Protein AF-A0A8H7N322-F1 (afdb_monomer)

Organism: Bionectria ochroleuca (NCBI:txid29856)

pLDDT: mean 88.2, std 11.23, range [38.81, 98.69]

Foldseek 3Di:
DDDDDDDDPPPDPDPPCPPDPDPDDLVNDDLVVLQVVLLVFQADDALQLFDDDLPQPQADDQPDPFFRFRQVLQKAWEWEDDPPAIDIDMDGSDCRSPGGNVVQCVPDPVSVVSNLLSNQARYEAEDQALVRCCRPQVGPDDLVSLLSHAHYAYHHQAPVRPRPRYDYDDDPPPCLVSSLVSNLSNQNHAYYEEELVCLPLVNNALVSLQVSCVSHVNHNWYKYKDKAKDWLDPPPSGRAHPPDDGPPTQIKIKMWMDTDDSDNVSPDHSVNSVVVSCCVSVAVVVQVLLQCQVVAQPADSVGSSCSSVSVDGDLCCASVNQKDWDQGPVRDITIMGMHRGRHHPVSSVVSVVVVVVVVVVVVVVD

Structure (mmCIF, N/CA/C/O backbone):
data_AF-A0A8H7N322-F1
#
_entry.id   AF-A0A8H7N322-F1
#
loop_
_atom_site.group_PDB
_atom_site.id
_atom_site.type_symbol
_atom_site.label_atom_id
_atom_site.label_alt_id
_atom_site.label_comp_id
_atom_site.label_asym_id
_atom_site.label_entity_id
_atom_site.label_seq_id
_atom_site.pdbx_PDB_ins_code
_atom_site.Cartn_x
_atom_site.Cartn_y
_atom_site.Cartn_z
_atom_site.occupancy
_atom_site.B_iso_or_equiv
_atom_site.auth_seq_id
_atom_site.auth_comp_id
_atom_site.auth_asym_id
_atom_site.auth_atom_id
_atom_site.pdbx_PDB_model_num
ATOM 1 N N . MET A 1 1 ? -79.190 -9.538 47.022 1.00 41.56 1 MET A N 1
ATOM 2 C CA . MET A 1 1 ? -77.755 -9.890 47.030 1.00 41.56 1 MET A CA 1
ATOM 3 C C . MET A 1 1 ? -77.576 -11.082 46.108 1.00 41.56 1 MET A C 1
ATOM 5 O O . MET A 1 1 ? -78.063 -12.150 46.443 1.00 41.56 1 MET A O 1
ATOM 9 N N . ILE A 1 2 ? -76.990 -10.885 44.925 1.00 38.81 2 ILE A N 1
ATOM 10 C CA . ILE A 1 2 ? -76.675 -11.963 43.976 1.00 38.81 2 ILE A CA 1
ATOM 11 C C . ILE A 1 2 ? -75.174 -11.860 43.714 1.00 38.81 2 ILE A C 1
ATOM 13 O O . ILE A 1 2 ? -74.707 -10.906 43.099 1.00 38.81 2 ILE A O 1
ATOM 17 N N . THR A 1 3 ? -74.421 -12.797 44.276 1.00 50.44 3 THR A N 1
ATOM 18 C CA . THR A 1 3 ? -72.979 -12.956 44.087 1.00 50.44 3 THR A CA 1
ATOM 19 C C . THR A 1 3 ? -72.744 -13.773 42.820 1.00 50.44 3 THR A C 1
ATOM 21 O O . THR A 1 3 ? -73.032 -14.967 42.800 1.00 50.44 3 THR A O 1
ATOM 24 N N . ALA A 1 4 ? -72.252 -13.130 41.760 1.00 43.28 4 ALA A N 1
ATOM 25 C CA . ALA A 1 4 ? -71.823 -13.807 40.540 1.00 43.28 4 ALA A CA 1
ATOM 26 C C . ALA A 1 4 ? -70.374 -14.297 40.708 1.00 43.28 4 ALA A C 1
ATOM 28 O O . ALA A 1 4 ? -69.465 -13.491 40.915 1.00 43.28 4 ALA A O 1
ATOM 29 N N . SER A 1 5 ? -70.175 -15.616 40.648 1.00 52.69 5 SER A N 1
ATOM 30 C CA . SER A 1 5 ? -68.850 -16.246 40.641 1.00 52.69 5 SER A CA 1
ATOM 31 C C . SER A 1 5 ? -68.175 -16.087 39.272 1.00 52.69 5 SER A C 1
ATOM 33 O O . SER A 1 5 ? -68.853 -16.207 38.251 1.00 52.69 5 SER A O 1
ATOM 35 N N . PRO A 1 6 ? -66.850 -15.860 39.220 1.00 64.75 6 PRO A N 1
ATOM 36 C CA . PRO A 1 6 ? -66.112 -15.766 37.968 1.00 64.75 6 PRO A CA 1
ATOM 37 C C . PRO A 1 6 ? -65.884 -17.161 37.370 1.00 64.75 6 PRO A C 1
ATOM 39 O O . PRO A 1 6 ? -65.190 -17.995 37.952 1.00 64.75 6 PRO A O 1
ATOM 42 N N . GLU A 1 7 ? -66.457 -17.408 36.191 1.00 60.88 7 GLU A N 1
ATOM 43 C CA . GLU A 1 7 ? -66.136 -18.571 35.363 1.00 60.88 7 GLU A CA 1
ATOM 44 C C . GLU A 1 7 ? -64.683 -18.482 34.880 1.00 60.88 7 GLU A C 1
ATOM 46 O O . GLU A 1 7 ? -64.308 -17.629 34.072 1.00 60.88 7 GLU A O 1
ATOM 51 N N . ILE A 1 8 ? -63.845 -19.386 35.385 1.00 61.31 8 ILE A N 1
ATOM 52 C CA . ILE A 1 8 ? -62.485 -19.597 34.896 1.00 61.31 8 ILE A CA 1
ATOM 53 C C . ILE A 1 8 ? -62.595 -20.407 33.601 1.00 61.31 8 ILE A C 1
ATOM 55 O O . ILE A 1 8 ? -62.743 -21.629 33.616 1.00 61.31 8 ILE A O 1
ATOM 59 N N . LEU A 1 9 ? -62.534 -19.713 32.463 1.00 58.88 9 LEU A N 1
ATOM 60 C CA . LEU A 1 9 ? -62.426 -20.333 31.144 1.00 58.88 9 LEU A CA 1
ATOM 61 C C . LEU A 1 9 ? -61.075 -21.053 31.025 1.00 58.88 9 LEU A C 1
ATOM 63 O O . LEU A 1 9 ? -60.038 -20.443 30.756 1.00 58.88 9 LEU A O 1
ATOM 67 N N . HIS A 1 10 ? -61.095 -22.371 31.213 1.00 57.62 10 HIS A N 1
ATOM 68 C CA . HIS A 1 10 ? -59.980 -23.253 30.888 1.00 57.62 10 HIS A CA 1
ATOM 69 C C . HIS A 1 10 ? -59.779 -23.292 29.368 1.00 57.62 10 HIS A C 1
ATOM 71 O O . HIS A 1 10 ? -60.399 -24.075 28.649 1.00 57.62 10 HIS A O 1
ATOM 77 N N . VAL A 1 11 ? -58.894 -22.429 28.866 1.00 66.31 11 VAL A N 1
ATOM 78 C CA . VAL A 1 11 ? -58.404 -22.493 27.487 1.00 66.31 11 VAL A CA 1
ATOM 79 C C . VAL A 1 11 ? -57.567 -23.761 27.349 1.00 66.31 11 VAL A C 1
ATOM 81 O O . VAL A 1 11 ? -56.450 -23.837 27.855 1.00 66.31 11 VAL A O 1
ATOM 84 N N . ASN A 1 12 ? -58.131 -24.767 26.686 1.00 60.53 12 ASN A N 1
ATOM 85 C CA . ASN A 1 12 ? -57.467 -26.032 26.396 1.00 60.53 12 ASN A CA 1
ATOM 86 C C . ASN A 1 12 ? -56.293 -25.766 25.426 1.00 60.53 12 ASN A C 1
ATOM 88 O O . ASN A 1 12 ? -56.540 -25.364 24.283 1.00 60.53 12 ASN A O 1
ATOM 92 N N . PRO A 1 13 ? -55.019 -25.923 25.838 1.00 66.69 13 PRO A N 1
ATOM 93 C CA . PRO A 1 13 ? -53.893 -25.687 24.948 1.00 66.69 13 PRO A CA 1
ATOM 94 C C . PRO A 1 13 ? -53.893 -26.763 23.862 1.00 66.69 13 PRO A C 1
ATOM 96 O O . PRO A 1 13 ? -53.779 -27.951 24.148 1.00 66.69 13 PRO A O 1
ATOM 99 N N . ASN A 1 14 ? -54.048 -26.341 22.607 1.00 71.12 14 ASN A N 1
ATOM 100 C CA . ASN A 1 14 ? -54.047 -27.238 21.459 1.00 71.12 14 ASN A CA 1
ATOM 101 C C . ASN A 1 14 ? -52.727 -28.048 21.441 1.00 71.12 14 ASN A C 1
ATOM 103 O O . ASN A 1 14 ? -51.662 -27.440 21.277 1.00 71.12 14 ASN A O 1
ATOM 107 N N . PRO A 1 15 ? -52.762 -29.389 21.596 1.00 70.00 15 PRO A N 1
ATOM 108 C CA . PRO A 1 15 ? -51.566 -30.226 21.759 1.00 70.00 15 PRO A CA 1
ATOM 109 C C . PRO A 1 15 ? -50.662 -30.264 20.514 1.00 70.00 15 PRO A C 1
ATOM 111 O O . PRO A 1 15 ? -49.560 -30.802 20.560 1.00 70.00 15 PRO A O 1
ATOM 114 N N . TRP A 1 16 ? -51.096 -29.646 19.412 1.00 72.50 16 TRP A N 1
ATOM 115 C CA . TRP A 1 16 ? -50.391 -29.610 18.131 1.00 72.50 16 TRP A CA 1
ATOM 116 C C . TRP A 1 16 ? -49.666 -28.289 17.843 1.00 72.50 16 TRP A C 1
ATOM 118 O O . TRP A 1 16 ? -49.201 -28.068 16.723 1.00 72.50 16 TRP A O 1
ATOM 128 N N . HIS A 1 17 ? -49.532 -27.394 18.827 1.00 67.31 17 HIS A N 1
ATOM 129 C CA . HIS A 1 17 ? -48.737 -26.175 18.668 1.00 67.31 17 HIS A CA 1
ATOM 130 C C . HIS A 1 17 ? -47.231 -26.494 18.671 1.00 67.31 17 HIS A C 1
ATOM 132 O O . HIS A 1 17 ? -46.533 -26.305 19.664 1.00 67.31 17 HIS A O 1
ATOM 138 N N . ILE A 1 18 ? -46.702 -26.947 17.532 1.00 73.06 18 ILE A N 1
ATOM 139 C CA . ILE A 1 18 ? -45.256 -26.989 17.296 1.00 73.06 18 ILE A CA 1
ATOM 140 C C . ILE A 1 18 ? -44.790 -25.527 17.206 1.00 73.06 18 ILE A C 1
ATOM 142 O O . ILE A 1 18 ? -45.202 -24.818 16.277 1.00 73.06 18 ILE A O 1
ATOM 146 N N . PRO A 1 19 ? -43.976 -25.015 18.150 1.00 71.06 19 PRO A N 1
ATOM 147 C CA . PRO A 1 19 ? -43.477 -23.653 18.058 1.00 71.06 19 PRO A CA 1
ATOM 148 C C . PRO A 1 19 ? -42.700 -23.522 16.750 1.00 71.06 19 PRO A C 1
ATOM 150 O O . PRO A 1 19 ? -41.734 -24.252 16.518 1.00 71.06 19 PRO A O 1
ATOM 153 N N . ARG A 1 20 ? -43.131 -22.601 15.873 1.00 71.56 20 ARG A N 1
ATOM 154 C CA . ARG A 1 20 ? -42.390 -22.313 14.640 1.00 71.56 20 ARG A CA 1
ATOM 155 C C . ARG A 1 20 ? -40.933 -22.057 15.026 1.00 71.56 20 ARG A C 1
ATOM 157 O O . ARG A 1 20 ? -40.709 -21.232 15.921 1.00 71.56 20 ARG A O 1
ATOM 164 N N . PRO A 1 21 ? -39.959 -22.713 14.370 1.00 73.62 21 PRO A N 1
ATOM 165 C CA . PRO A 1 21 ? -38.555 -22.437 14.612 1.00 73.62 21 PRO A CA 1
ATOM 166 C C . PRO A 1 21 ? -38.355 -20.928 14.536 1.00 73.62 21 PRO A C 1
ATOM 168 O O . PRO A 1 21 ? -38.718 -20.299 13.534 1.00 73.62 21 PRO A O 1
ATOM 171 N N . LYS A 1 22 ? -37.863 -20.323 15.624 1.00 77.69 22 LYS A N 1
ATOM 172 C CA . LYS A 1 22 ? -37.570 -18.888 15.633 1.00 77.69 22 LYS A CA 1
ATOM 173 C C . LYS A 1 22 ? -36.683 -18.620 14.422 1.00 77.69 22 LYS A C 1
ATOM 175 O O . LYS A 1 22 ? -35.662 -19.288 14.271 1.00 77.69 22 LYS A O 1
ATOM 180 N N . LYS A 1 23 ? -37.082 -17.680 13.552 1.00 83.75 23 LYS A N 1
ATOM 181 C CA . LYS A 1 23 ? -36.277 -17.308 12.381 1.00 83.75 23 LYS A CA 1
ATOM 182 C C . LYS A 1 23 ? -34.847 -17.061 12.862 1.00 83.75 23 LYS A C 1
ATOM 184 O O . LYS A 1 23 ? -34.629 -16.223 13.742 1.00 83.75 23 LYS A O 1
ATOM 189 N N . LEU A 1 24 ? -33.897 -17.830 12.334 1.00 84.56 24 LEU A N 1
ATOM 190 C CA . LEU A 1 24 ? -32.490 -17.683 12.676 1.00 84.56 24 LEU A CA 1
ATOM 191 C C . LEU A 1 24 ? -32.067 -16.282 12.226 1.00 84.56 24 LEU A C 1
ATOM 193 O O . LEU A 1 24 ? -31.981 -16.002 11.033 1.00 84.56 24 LEU A O 1
ATOM 197 N N . THR A 1 25 ? -31.876 -15.376 13.182 1.00 90.56 25 THR A N 1
ATOM 198 C CA . THR A 1 25 ? -31.353 -14.043 12.885 1.00 90.56 25 THR A CA 1
ATOM 199 C C . THR A 1 25 ? -29.843 -14.088 13.030 1.00 90.56 25 THR A C 1
ATOM 201 O O . THR A 1 25 ? -29.310 -14.869 13.820 1.00 90.56 25 THR A O 1
ATOM 204 N N . PHE A 1 26 ? -29.141 -13.220 12.306 1.00 93.12 26 PHE A N 1
ATOM 205 C CA . PHE A 1 26 ? -27.687 -13.117 12.411 1.00 93.12 26 PHE A CA 1
ATOM 206 C C . PHE A 1 26 ? -27.214 -12.907 13.863 1.00 93.12 26 PHE A C 1
ATOM 208 O O . PHE A 1 26 ? -26.179 -13.436 14.257 1.00 93.12 26 PHE A O 1
ATOM 215 N N . MET A 1 27 ? -27.997 -12.196 14.683 1.00 94.56 27 MET A N 1
ATOM 216 C CA . MET A 1 27 ? -27.663 -11.919 16.085 1.00 94.56 27 MET A CA 1
ATOM 217 C C . MET A 1 27 ? -27.891 -13.115 17.017 1.00 94.56 27 MET A C 1
ATOM 219 O O . MET A 1 27 ? -27.294 -13.157 18.088 1.00 94.56 27 MET A O 1
ATOM 223 N N . HIS A 1 28 ? -28.684 -14.104 16.595 1.00 94.00 28 HIS A N 1
ATOM 224 C CA . HIS A 1 28 ? -28.858 -15.371 17.311 1.00 94.00 28 HIS A CA 1
ATOM 225 C C . HIS A 1 28 ? -27.718 -16.369 17.052 1.00 94.00 28 HIS A C 1
ATOM 227 O O . HIS A 1 28 ? -27.669 -17.414 17.695 1.00 94.00 28 HIS A O 1
ATOM 233 N N . LEU A 1 29 ? -26.799 -16.073 16.124 1.00 95.44 29 LEU A N 1
ATOM 234 C CA . LEU A 1 29 ? -25.627 -16.915 15.897 1.00 95.44 29 LEU A CA 1
ATOM 235 C C . LEU A 1 29 ? -24.649 -16.828 17.084 1.00 95.44 29 LEU A C 1
ATOM 237 O O . LEU A 1 29 ? -24.455 -15.732 17.636 1.00 95.44 29 LEU A O 1
ATOM 241 N N . PRO A 1 30 ? -23.955 -17.935 17.426 1.00 96.75 30 PRO A N 1
ATOM 242 C CA . PRO A 1 30 ? -22.868 -17.913 18.397 1.00 96.75 30 PRO A CA 1
ATOM 243 C C . PRO A 1 30 ? -21.854 -16.816 18.078 1.00 96.75 30 PRO A C 1
ATOM 245 O O . PRO A 1 30 ? -21.598 -16.485 16.912 1.00 96.75 30 PRO A O 1
ATOM 248 N N . ARG A 1 31 ? -21.278 -16.219 19.122 1.00 96.25 31 ARG A N 1
ATOM 249 C CA . ARG A 1 31 ? -20.378 -15.069 18.979 1.00 96.25 31 ARG A CA 1
ATOM 250 C C . ARG A 1 31 ? -19.202 -15.400 18.064 1.00 96.25 31 ARG A C 1
ATOM 252 O O . ARG A 1 31 ? -18.828 -14.577 17.238 1.00 96.25 31 ARG A O 1
ATOM 259 N N . GLU A 1 32 ? -18.668 -16.602 18.172 1.00 97.94 32 GLU A N 1
ATOM 260 C CA . GLU A 1 32 ? -17.548 -17.131 17.400 1.00 97.94 32 GLU A CA 1
ATOM 261 C C . GLU A 1 32 ? -17.883 -17.141 15.906 1.00 97.94 32 GLU A C 1
ATOM 263 O O . GLU A 1 32 ? -17.104 -16.648 15.089 1.00 97.94 32 GLU A O 1
ATOM 268 N N . VAL A 1 33 ? -19.085 -17.610 15.556 1.00 97.81 33 VAL A N 1
ATOM 269 C CA . VAL A 1 33 ? -19.587 -17.622 14.175 1.00 97.81 33 VAL A CA 1
ATOM 270 C C . VAL A 1 33 ? -19.730 -16.193 13.652 1.00 97.81 33 VAL A C 1
ATOM 272 O O . VAL A 1 33 ? -19.252 -15.888 12.559 1.00 97.81 33 VAL A O 1
ATOM 275 N N . ARG A 1 34 ? -20.302 -15.276 14.448 1.00 97.81 34 ARG A N 1
ATOM 276 C CA . ARG A 1 34 ? -20.399 -13.854 14.070 1.00 97.81 34 ARG A CA 1
ATOM 277 C C . ARG A 1 34 ? -19.023 -13.230 13.836 1.00 97.81 34 ARG A C 1
ATOM 279 O O . ARG A 1 34 ? -18.847 -12.523 12.849 1.00 97.81 34 ARG A O 1
ATOM 286 N N . LEU A 1 35 ? -18.044 -13.506 14.700 1.00 98.19 35 LEU A N 1
ATOM 287 C CA . LEU A 1 35 ? -16.675 -12.999 14.558 1.00 98.19 35 LEU A CA 1
ATOM 288 C C . LEU A 1 35 ? -16.009 -13.516 13.277 1.00 98.19 35 LEU A C 1
ATOM 290 O O . LEU A 1 35 ? -15.366 -12.727 12.590 1.00 98.19 35 LEU A O 1
ATOM 294 N N . ARG A 1 36 ? -16.213 -14.787 12.905 1.00 98.31 36 ARG A N 1
ATOM 295 C CA . ARG A 1 36 ? -15.720 -15.333 11.628 1.00 98.31 36 ARG A CA 1
ATOM 296 C C . ARG A 1 36 ? -16.376 -14.680 10.418 1.00 98.31 36 ARG A C 1
ATOM 298 O O . ARG A 1 36 ? -15.684 -14.356 9.457 1.00 98.31 36 ARG A O 1
ATOM 305 N N . ILE A 1 37 ? -17.681 -14.419 10.482 1.00 97.50 37 ILE A N 1
ATOM 306 C CA . ILE A 1 37 ? -18.387 -13.685 9.424 1.00 97.50 37 ILE A CA 1
ATOM 307 C C . ILE A 1 37 ? -17.847 -12.253 9.317 1.00 97.50 37 ILE A C 1
ATOM 309 O O . ILE A 1 37 ? -17.561 -11.784 8.218 1.00 97.50 37 ILE A O 1
ATOM 313 N N . TYR A 1 38 ? -17.643 -11.560 10.440 1.00 98.31 38 TYR A N 1
ATOM 314 C CA . TYR A 1 38 ? -17.045 -10.224 10.439 1.00 98.31 38 TYR A CA 1
ATOM 315 C C . TYR A 1 38 ? -15.627 -10.219 9.876 1.00 98.31 38 TYR A C 1
ATOM 317 O O . TYR A 1 38 ? -15.301 -9.330 9.096 1.00 98.31 38 TYR A O 1
ATOM 325 N N . GLU A 1 39 ? -14.794 -11.188 10.251 1.00 98.12 39 GLU A N 1
ATOM 326 C CA . GLU A 1 39 ? -13.442 -11.341 9.715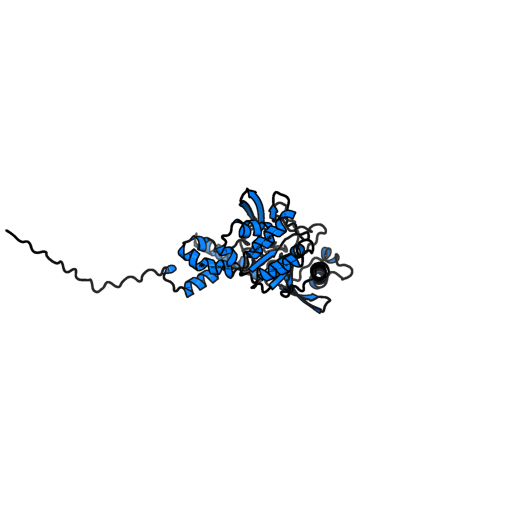 1.00 98.12 39 GLU A CA 1
ATOM 327 C C . GLU A 1 39 ? -13.483 -11.510 8.193 1.00 98.12 39 GLU A C 1
ATOM 329 O O . GLU A 1 39 ? -12.865 -10.724 7.480 1.00 98.12 39 GLU A O 1
ATOM 334 N N . PHE A 1 40 ? -14.303 -12.438 7.694 1.00 97.38 40 PHE A N 1
ATOM 335 C CA . PHE A 1 40 ? -14.468 -12.690 6.262 1.00 97.38 40 PHE A CA 1
ATOM 336 C C . PHE A 1 40 ? -14.956 -11.460 5.478 1.00 97.38 40 PHE A C 1
ATOM 338 O O . PHE A 1 40 ? -14.500 -11.211 4.364 1.00 97.38 40 PHE A O 1
ATOM 345 N N . VAL A 1 41 ? -15.883 -10.681 6.043 1.00 96.88 41 VAL A N 1
ATOM 346 C CA . VAL A 1 41 ? -16.498 -9.536 5.349 1.00 96.88 41 VAL A CA 1
ATOM 347 C C . VAL A 1 41 ? -15.662 -8.255 5.455 1.00 96.88 41 VAL A C 1
ATOM 349 O O . VAL A 1 41 ? -15.683 -7.434 4.537 1.00 96.88 41 VAL A O 1
ATOM 352 N N . LEU A 1 42 ? -14.968 -8.033 6.576 1.00 97.75 42 LEU A N 1
ATOM 353 C CA . LEU A 1 42 ? -14.320 -6.750 6.885 1.00 97.75 42 LEU A CA 1
ATOM 354 C C . LEU A 1 42 ? -12.804 -6.758 6.704 1.00 97.75 42 LEU A C 1
ATOM 356 O O . LEU A 1 42 ? -12.211 -5.676 6.581 1.00 97.75 42 LEU A O 1
ATOM 360 N N . VAL A 1 43 ? -12.163 -7.926 6.738 1.00 98.06 43 VAL A N 1
ATOM 361 C CA . VAL A 1 43 ? -10.722 -8.049 6.507 1.00 98.06 43 VAL A CA 1
ATOM 362 C C . VAL A 1 43 ? -10.484 -8.210 5.017 1.00 98.06 43 VAL A C 1
ATOM 364 O O . VAL A 1 43 ? -10.953 -9.145 4.381 1.00 98.06 43 VAL A O 1
ATOM 367 N N . GLU A 1 44 ? -9.750 -7.262 4.448 1.00 97.06 44 GLU A N 1
ATOM 368 C CA . GLU A 1 44 ? -9.437 -7.249 3.027 1.00 97.06 44 GLU A CA 1
ATOM 369 C C . GLU A 1 44 ? -7.933 -7.142 2.819 1.00 97.06 44 GLU A C 1
ATOM 371 O O . GLU A 1 44 ? -7.205 -6.576 3.640 1.00 97.06 44 GLU A O 1
ATOM 376 N N . ILE A 1 45 ? -7.486 -7.610 1.655 1.00 97.38 45 ILE A N 1
ATOM 377 C CA . ILE A 1 45 ? -6.123 -7.373 1.190 1.00 97.38 45 ILE A CA 1
ATOM 378 C C . ILE A 1 45 ? -5.800 -5.864 1.143 1.00 97.38 45 ILE A C 1
ATOM 380 O O . ILE A 1 45 ? -6.705 -5.036 0.939 1.00 97.38 45 ILE A O 1
ATOM 384 N N . PRO A 1 46 ? -4.518 -5.480 1.298 1.00 97.50 46 PRO A N 1
ATOM 385 C CA . PRO A 1 46 ? -4.089 -4.090 1.205 1.00 97.50 46 PRO A CA 1
ATOM 386 C C . PRO A 1 46 ? -4.580 -3.411 -0.078 1.00 97.50 46 PRO A C 1
ATOM 388 O O . PRO A 1 46 ? -4.650 -4.024 -1.143 1.00 97.50 46 PRO A O 1
ATOM 391 N N . ARG A 1 47 ? -4.876 -2.107 0.001 1.00 96.75 47 ARG A N 1
ATOM 392 C CA . ARG A 1 47 ? -5.378 -1.300 -1.132 1.00 96.75 47 ARG A CA 1
ATOM 393 C C . ARG A 1 47 ? -4.506 -1.426 -2.382 1.00 96.75 47 ARG A C 1
ATOM 395 O O . ARG A 1 47 ? -5.032 -1.381 -3.489 1.00 96.75 47 ARG A O 1
ATOM 402 N N . TRP A 1 48 ? -3.197 -1.554 -2.185 1.00 95.44 48 TRP A N 1
ATOM 403 C CA . TRP A 1 48 ? -2.195 -1.656 -3.245 1.00 95.44 48 TRP A CA 1
ATOM 404 C C . TRP A 1 48 ? -2.366 -2.915 -4.090 1.00 95.44 48 TRP A C 1
ATOM 406 O O . TRP A 1 48 ? -2.119 -2.880 -5.289 1.00 95.44 48 TRP A O 1
ATOM 416 N N . ASP A 1 49 ? -2.869 -3.986 -3.477 1.00 96.25 49 ASP A N 1
ATOM 417 C CA . ASP A 1 49 ? -2.960 -5.320 -4.073 1.00 96.25 49 ASP A CA 1
ATOM 418 C C . ASP A 1 49 ? -4.331 -5.604 -4.690 1.00 96.25 49 ASP A C 1
ATOM 420 O O . ASP A 1 49 ? -4.559 -6.664 -5.277 1.00 96.25 49 ASP A O 1
ATOM 424 N N . LYS A 1 50 ? -5.267 -4.660 -4.563 1.00 96.50 50 LYS A N 1
ATOM 425 C CA . LYS A 1 50 ? -6.586 -4.773 -5.177 1.00 96.50 50 LYS A CA 1
ATOM 426 C C . LYS A 1 50 ? -6.476 -4.684 -6.694 1.00 96.50 50 LYS A C 1
ATOM 428 O O . LYS A 1 50 ? -5.746 -3.853 -7.229 1.00 96.50 50 LYS A O 1
ATOM 433 N N . LYS A 1 51 ? -7.273 -5.508 -7.371 1.00 95.19 51 LYS A N 1
ATOM 434 C CA . LYS A 1 51 ? -7.389 -5.582 -8.835 1.00 95.19 51 LYS A CA 1
ATOM 435 C C . LYS A 1 51 ? -8.676 -4.915 -9.308 1.00 95.19 51 LYS A C 1
ATOM 437 O O . LYS A 1 51 ? -9.612 -4.755 -8.515 1.00 95.19 51 LYS A O 1
ATOM 442 N N . HIS A 1 52 ? -8.757 -4.529 -10.582 1.00 95.12 52 HIS A N 1
ATOM 443 C CA . HIS A 1 52 ? -10.042 -4.104 -11.116 1.00 95.12 52 HIS A CA 1
ATOM 444 C C . HIS A 1 52 ? -11.027 -5.275 -11.163 1.00 95.12 52 HIS A C 1
ATOM 446 O O . HIS A 1 52 ? -10.679 -6.411 -11.485 1.00 95.12 52 HIS A O 1
ATOM 452 N N . HIS A 1 53 ? -12.294 -4.980 -10.873 1.00 94.12 53 HIS A N 1
ATOM 453 C CA . HIS A 1 53 ? -13.387 -5.895 -11.174 1.00 94.12 53 HIS A CA 1
ATOM 454 C C . HIS A 1 53 ? -13.417 -6.226 -12.668 1.00 94.12 53 HIS A C 1
ATOM 456 O O . HIS A 1 53 ? -13.099 -5.379 -13.500 1.00 94.12 53 HIS A O 1
ATOM 462 N N . LEU A 1 54 ? -13.874 -7.431 -13.006 1.00 90.94 54 LEU A N 1
ATOM 463 C CA . LEU A 1 54 ? -13.994 -7.891 -14.394 1.00 90.94 54 LEU A CA 1
ATOM 464 C C . LEU A 1 54 ? -14.867 -6.962 -15.253 1.00 90.94 54 LEU A C 1
ATOM 466 O O . LEU A 1 54 ? -14.561 -6.726 -16.415 1.00 90.94 54 LEU A O 1
ATOM 470 N N . LYS A 1 55 ? -15.903 -6.367 -14.648 1.00 91.31 55 LYS A N 1
ATOM 471 C CA . LYS A 1 55 ? -16.822 -5.406 -15.284 1.00 91.31 55 LYS A CA 1
ATOM 472 C C . LYS A 1 55 ? -16.393 -3.935 -15.119 1.00 91.31 55 LYS A C 1
ATOM 474 O O . LYS A 1 55 ? -17.177 -3.025 -15.368 1.00 91.31 55 LYS A O 1
ATOM 479 N N . CYS A 1 56 ? -15.182 -3.663 -14.631 1.00 93.56 56 CYS A N 1
ATOM 480 C CA . CYS A 1 56 ? -14.718 -2.296 -14.405 1.00 93.56 56 CYS A CA 1
ATOM 481 C C . CYS A 1 56 ? -14.358 -1.602 -15.724 1.00 93.56 56 CYS A C 1
ATOM 483 O O . CYS A 1 56 ? -13.509 -2.088 -16.462 1.00 93.56 56 CYS A O 1
ATOM 485 N N . ARG A 1 57 ? -14.883 -0.392 -15.949 1.00 91.81 57 ARG A N 1
ATOM 486 C CA . ARG A 1 57 ? -14.552 0.440 -17.123 1.00 91.81 57 ARG A CA 1
ATOM 487 C C . ARG A 1 57 ? -13.075 0.836 -17.255 1.00 91.81 57 ARG A C 1
ATOM 489 O O . ARG A 1 57 ? -12.652 1.241 -18.325 1.00 91.81 57 ARG A O 1
ATOM 496 N N . CYS A 1 58 ? -12.315 0.801 -16.158 1.00 90.00 58 CYS A N 1
ATOM 497 C CA . CYS A 1 58 ? -10.882 1.115 -16.168 1.00 90.00 58 CYS A CA 1
ATOM 498 C C . CYS A 1 58 ? -10.014 -0.091 -16.544 1.00 90.00 58 CYS A C 1
ATOM 500 O O . CYS A 1 58 ? -8.801 0.057 -16.658 1.00 90.00 58 CYS A O 1
ATOM 502 N N . ARG A 1 59 ? -10.611 -1.279 -16.692 1.00 90.25 59 ARG A N 1
ATOM 503 C CA . ARG A 1 59 ? -9.899 -2.457 -17.168 1.00 90.25 59 ARG A CA 1
ATOM 504 C C . ARG A 1 59 ? -9.693 -2.329 -18.686 1.00 90.25 59 ARG A C 1
ATOM 506 O O . ARG A 1 59 ? -10.654 -1.979 -19.375 1.00 90.25 59 ARG A O 1
ATOM 513 N N . PRO A 1 60 ? -8.491 -2.612 -19.217 1.00 86.56 60 PRO A N 1
ATOM 514 C CA . PRO A 1 60 ? -8.280 -2.695 -20.656 1.00 86.56 60 PRO A CA 1
ATOM 515 C C . PRO A 1 60 ? -9.218 -3.707 -21.312 1.00 86.56 60 PRO A C 1
ATOM 517 O O . PRO A 1 60 ? -9.684 -4.656 -20.670 1.00 86.56 60 PRO A O 1
ATOM 520 N N . ARG A 1 61 ? -9.471 -3.528 -22.612 1.00 84.25 61 ARG A N 1
ATOM 521 C CA . ARG A 1 61 ? -10.186 -4.543 -23.392 1.00 84.25 61 ARG A CA 1
ATOM 522 C C . ARG A 1 61 ? -9.373 -5.842 -23.410 1.00 84.25 61 ARG A C 1
ATOM 524 O O . ARG A 1 61 ? -8.147 -5.812 -23.372 1.00 84.25 61 ARG A O 1
ATOM 531 N N . LEU A 1 62 ? -10.061 -6.985 -23.427 1.00 80.44 62 LEU A N 1
ATOM 532 C CA . LEU A 1 62 ? -9.423 -8.300 -23.274 1.00 80.44 62 LEU A CA 1
ATOM 533 C C . LEU A 1 62 ? -8.461 -8.635 -24.417 1.00 80.44 62 LEU A C 1
ATOM 535 O O . LEU A 1 62 ? -7.457 -9.301 -24.183 1.00 80.44 62 LEU A O 1
ATOM 539 N N . ASP A 1 63 ? -8.792 -8.188 -25.621 1.00 77.50 63 ASP A N 1
ATOM 540 C CA . ASP A 1 63 ? -8.020 -8.306 -26.857 1.00 77.50 63 ASP A CA 1
ATOM 541 C C . ASP A 1 63 ? -6.845 -7.324 -26.923 1.00 77.50 63 ASP A C 1
ATOM 543 O O . ASP A 1 63 ? -5.927 -7.519 -27.716 1.00 77.50 63 ASP A O 1
ATOM 547 N N . SER A 1 64 ? -6.836 -6.305 -26.062 1.00 81.69 64 SER A N 1
ATOM 548 C CA . SER A 1 64 ? -5.745 -5.350 -26.014 1.00 81.69 64 SER A CA 1
ATOM 549 C C . SER A 1 64 ? -4.512 -5.920 -25.311 1.00 81.69 64 SER A C 1
ATOM 551 O O . SER A 1 64 ? -4.579 -6.675 -24.334 1.00 81.69 64 SER A O 1
ATOM 553 N N . ASP A 1 65 ? -3.361 -5.493 -25.816 1.00 79.12 65 ASP A N 1
ATOM 554 C CA . ASP A 1 65 ? -2.035 -5.720 -25.251 1.00 79.12 65 ASP A CA 1
ATOM 555 C C . ASP A 1 65 ? -1.642 -4.640 -24.219 1.00 79.12 65 ASP A C 1
ATOM 557 O O . ASP A 1 65 ? -0.487 -4.575 -23.770 1.00 79.12 65 ASP A O 1
ATOM 561 N N . ASP A 1 66 ? -2.604 -3.785 -23.866 1.00 84.19 66 ASP A N 1
ATOM 562 C CA . ASP A 1 66 ? -2.458 -2.688 -22.921 1.00 84.19 66 ASP A CA 1
ATOM 563 C C . ASP A 1 66 ? -2.271 -3.168 -21.480 1.00 84.19 66 ASP A C 1
ATOM 565 O O . ASP A 1 66 ? -2.748 -4.216 -21.035 1.00 84.19 66 ASP A O 1
ATOM 569 N N . THR A 1 67 ? -1.565 -2.339 -20.724 1.00 87.00 67 THR A N 1
ATOM 570 C CA . THR A 1 67 ? -1.340 -2.509 -19.292 1.00 87.00 67 THR A CA 1
ATOM 571 C C . THR A 1 67 ? -2.552 -2.036 -18.494 1.00 87.00 67 THR A C 1
ATOM 573 O O . THR A 1 67 ? -3.042 -0.926 -18.701 1.00 87.00 67 THR A O 1
ATOM 576 N N . GLU A 1 68 ? -3.017 -2.835 -17.533 1.00 89.06 68 GLU A N 1
ATOM 577 C CA . GLU A 1 68 ? -4.100 -2.439 -16.629 1.00 89.06 68 GLU A CA 1
ATOM 578 C C . GLU A 1 68 ? -3.562 -1.541 -15.516 1.00 89.06 68 GLU A C 1
ATOM 580 O O . GLU A 1 68 ? -2.966 -2.032 -14.556 1.00 89.06 68 GLU A O 1
ATOM 585 N N . HIS A 1 69 ? -3.792 -0.227 -15.599 1.00 89.25 69 HIS A N 1
ATOM 586 C CA . HIS A 1 69 ? -3.373 0.679 -14.532 1.00 89.25 69 HIS A CA 1
ATOM 587 C C . HIS A 1 69 ? -3.915 0.230 -13.159 1.00 89.25 69 HIS A C 1
ATOM 589 O O . HIS A 1 69 ? -5.101 -0.061 -13.038 1.00 89.25 69 HIS A O 1
ATOM 595 N N . PRO A 1 70 ? -3.100 0.252 -12.091 1.00 92.75 70 PRO A N 1
ATOM 596 C CA . PRO A 1 70 ? -3.526 -0.202 -10.771 1.00 92.75 70 PRO A CA 1
ATOM 597 C C . PRO A 1 70 ? -4.728 0.596 -10.230 1.00 92.75 70 PRO A C 1
ATOM 599 O O . PRO A 1 70 ? -4.709 1.833 -10.290 1.00 92.75 70 PRO A O 1
ATOM 602 N N . PRO A 1 71 ? -5.726 -0.051 -9.593 1.00 94.12 71 PRO A N 1
ATOM 603 C CA . PRO A 1 71 ? -6.899 0.635 -9.050 1.00 94.12 71 PRO A CA 1
ATOM 604 C C . PRO A 1 71 ? -6.577 1.772 -8.079 1.00 94.12 71 PRO A C 1
ATOM 606 O O . PRO A 1 71 ? -7.285 2.780 -8.036 1.00 94.12 71 PRO A O 1
ATOM 609 N N . PHE A 1 72 ? -5.516 1.634 -7.281 1.00 93.31 72 PHE A N 1
ATOM 610 C CA . PHE A 1 72 ? -5.148 2.651 -6.298 1.00 93.31 72 PHE A CA 1
ATOM 611 C C . PHE A 1 72 ? -4.647 3.953 -6.944 1.00 93.31 72 PHE A C 1
ATOM 613 O O . PHE A 1 72 ? -4.858 5.018 -6.366 1.00 93.31 72 PHE A O 1
ATOM 620 N N . LEU A 1 73 ? -4.084 3.888 -8.158 1.00 90.81 73 LEU A N 1
ATOM 621 C CA . LEU A 1 73 ? -3.698 5.061 -8.954 1.00 90.81 73 LEU A CA 1
ATOM 622 C C . LEU A 1 73 ? -4.900 5.720 -9.655 1.00 90.81 73 LEU A C 1
ATOM 624 O O . LEU A 1 73 ? -4.808 6.837 -10.149 1.00 90.81 73 LEU A O 1
ATOM 628 N N . GLN A 1 74 ? -6.074 5.082 -9.644 1.00 90.81 74 GLN A N 1
ATOM 629 C CA . GLN A 1 74 ? -7.316 5.668 -10.167 1.00 90.81 74 GLN A CA 1
ATOM 630 C C . GLN A 1 74 ? -8.024 6.581 -9.155 1.00 90.81 74 GLN A C 1
ATOM 632 O O . GLN A 1 74 ? -9.164 6.988 -9.388 1.00 90.81 74 GLN A O 1
ATOM 637 N N . SER A 1 75 ? -7.387 6.867 -8.017 1.00 90.81 75 SER A N 1
ATOM 638 C CA . SER A 1 75 ? -7.944 7.665 -6.925 1.00 90.81 75 SER A CA 1
ATOM 639 C C . SER A 1 75 ? -7.174 8.965 -6.733 1.00 90.81 75 SER A C 1
ATOM 641 O O . SER A 1 75 ? -5.949 8.973 -6.737 1.00 90.81 75 SER A O 1
ATOM 643 N N . MET A 1 76 ? -7.888 10.052 -6.464 1.00 90.50 76 MET A N 1
ATOM 644 C CA . MET A 1 76 ? -7.313 11.298 -5.976 1.00 90.50 76 MET A CA 1
ATOM 645 C C . MET A 1 76 ? -7.986 11.726 -4.682 1.00 90.50 76 MET A C 1
ATOM 647 O O . MET A 1 76 ? -9.205 11.660 -4.562 1.00 90.50 76 MET A O 1
ATOM 651 N N . VAL A 1 77 ? -7.187 12.236 -3.755 1.00 92.31 77 VAL A N 1
ATOM 652 C CA . VAL A 1 77 ? -7.633 12.818 -2.495 1.00 92.31 77 VAL A CA 1
ATOM 653 C C . VAL A 1 77 ? -7.367 14.320 -2.527 1.00 92.31 77 VAL A C 1
ATOM 655 O O . VAL A 1 77 ? -6.239 14.767 -2.725 1.00 92.31 77 VAL A O 1
ATOM 658 N N . LYS A 1 78 ? -8.411 15.118 -2.332 1.00 93.31 78 LYS A N 1
ATOM 659 C CA . LYS A 1 78 ? -8.338 16.561 -2.111 1.00 93.31 78 LYS A CA 1
ATOM 660 C C . LYS A 1 78 ? -8.590 16.831 -0.634 1.00 93.31 78 LYS A C 1
ATOM 662 O O . LYS A 1 78 ? -9.621 16.441 -0.091 1.00 93.31 78 LYS A O 1
ATOM 667 N N . ILE A 1 79 ? -7.638 17.505 -0.004 1.00 92.56 79 ILE A N 1
ATOM 668 C CA . ILE A 1 79 ? -7.676 17.886 1.402 1.00 92.56 79 ILE A CA 1
ATOM 669 C C . ILE A 1 79 ? -7.733 19.405 1.457 1.00 92.56 79 ILE A C 1
ATOM 671 O O . ILE A 1 79 ? -6.813 20.096 1.009 1.00 92.56 79 ILE A O 1
ATOM 675 N N . THR A 1 80 ? -8.827 19.916 2.005 1.00 92.19 80 THR A N 1
ATOM 676 C CA . THR A 1 80 ? -9.015 21.345 2.243 1.00 92.19 80 THR A CA 1
ATOM 677 C C . THR A 1 80 ? -8.933 21.584 3.750 1.00 92.19 80 THR A C 1
ATOM 679 O O . THR A 1 80 ? -9.708 20.969 4.493 1.00 92.19 80 THR A O 1
ATOM 682 N N . PRO A 1 81 ? -8.005 22.428 4.235 1.00 87.56 81 PRO A N 1
ATOM 683 C CA . PRO A 1 81 ? -8.013 22.838 5.633 1.00 87.56 81 PRO A CA 1
ATOM 684 C C . PRO A 1 81 ? -9.262 23.692 5.883 1.00 87.56 81 PRO A C 1
ATOM 686 O O . PRO A 1 81 ? -9.441 24.725 5.245 1.00 87.56 81 PRO A O 1
ATOM 689 N N . VAL A 1 82 ? -10.136 23.249 6.784 1.00 85.38 82 VAL A N 1
ATOM 690 C CA . VAL A 1 82 ? -11.331 23.991 7.213 1.00 85.38 82 VAL A CA 1
ATOM 691 C C . VAL A 1 82 ? -11.294 24.023 8.737 1.00 85.38 82 VAL A C 1
ATOM 693 O O . VAL A 1 82 ? -11.825 23.103 9.365 1.00 85.38 82 VAL A O 1
ATOM 696 N N . PRO A 1 83 ? -10.602 25.005 9.344 1.00 77.81 83 PRO A N 1
ATOM 697 C CA . PRO A 1 83 ? -10.403 25.053 10.788 1.00 77.81 83 PRO A CA 1
ATOM 698 C C . PRO A 1 83 ? -11.708 24.784 11.558 1.00 77.81 83 PRO A C 1
ATOM 700 O O . PRO A 1 83 ? -12.743 25.337 11.190 1.00 77.81 83 PRO A O 1
ATOM 703 N N . PRO A 1 84 ? -11.701 23.911 12.586 1.00 80.69 84 PRO A N 1
ATOM 704 C CA . PRO A 1 84 ? -10.557 23.193 13.167 1.00 80.69 84 PRO A CA 1
ATOM 705 C C . PRO A 1 84 ? -10.268 21.816 12.527 1.00 80.69 84 PRO A C 1
ATOM 707 O O . PRO A 1 84 ? -9.479 21.033 13.058 1.00 80.69 84 PRO A O 1
ATOM 710 N N . LYS A 1 85 ? -10.935 21.466 11.423 1.00 85.25 85 LYS A N 1
ATOM 711 C CA . LYS A 1 85 ? -10.907 20.130 10.812 1.00 85.25 85 LYS A CA 1
ATOM 712 C C . LYS A 1 85 ? -10.314 20.153 9.398 1.00 85.25 85 LYS A C 1
ATOM 714 O O . LYS A 1 85 ? -9.976 21.180 8.821 1.00 85.25 85 LYS A O 1
ATOM 719 N N . PHE A 1 86 ? -10.181 18.966 8.823 1.00 88.94 86 PHE A N 1
ATOM 720 C CA . PHE A 1 86 ? -9.888 18.800 7.407 1.00 88.94 86 PHE A CA 1
ATOM 721 C C . PHE A 1 86 ? -11.137 18.301 6.693 1.00 88.94 86 PHE A C 1
ATOM 723 O O . PHE A 1 86 ? -11.754 17.319 7.119 1.00 88.94 86 PHE A O 1
ATOM 730 N N . HIS A 1 87 ? -11.485 18.949 5.587 1.00 92.12 87 HIS A N 1
ATOM 731 C CA . HIS A 1 87 ? -12.416 18.382 4.626 1.00 92.12 87 HIS A CA 1
ATOM 732 C C . HIS A 1 87 ? -11.638 17.488 3.657 1.00 92.12 87 HIS A C 1
ATOM 734 O O . HIS A 1 87 ? -10.599 17.889 3.133 1.00 92.12 87 HIS A O 1
ATOM 740 N N . ILE A 1 88 ? -12.137 16.272 3.433 1.00 93.50 88 ILE A N 1
ATOM 741 C CA . ILE A 1 88 ? -11.499 15.270 2.576 1.00 93.50 88 ILE A CA 1
ATOM 742 C C . ILE A 1 88 ? -12.505 14.876 1.506 1.00 93.50 88 ILE A C 1
ATOM 744 O O . ILE A 1 88 ? -13.532 14.276 1.820 1.00 93.50 88 ILE A O 1
ATOM 748 N N . ALA A 1 89 ? -12.182 15.180 0.257 1.00 94.25 89 ALA A N 1
ATOM 749 C CA . ALA A 1 89 ? -12.933 14.743 -0.906 1.00 94.25 89 ALA A CA 1
ATOM 750 C C . ALA A 1 89 ? -12.085 13.735 -1.683 1.00 94.25 89 ALA A C 1
ATOM 752 O O . ALA A 1 89 ? -10.923 14.003 -1.983 1.00 94.25 89 ALA A O 1
ATOM 753 N N . THR A 1 90 ? -12.650 12.571 -2.001 1.00 93.00 90 THR A N 1
ATOM 754 C CA . THR A 1 90 ? -11.971 11.566 -2.828 1.00 93.00 90 THR A CA 1
ATOM 755 C C . THR A 1 90 ? -12.686 11.453 -4.163 1.00 93.00 90 THR A C 1
ATOM 757 O O . THR A 1 90 ? -13.882 11.178 -4.198 1.00 93.00 90 THR A O 1
ATOM 760 N N . THR A 1 91 ? -11.956 11.635 -5.256 1.00 92.88 91 THR A N 1
ATOM 761 C CA . THR A 1 91 ? -12.453 11.436 -6.619 1.00 92.88 91 THR A CA 1
ATOM 762 C C . THR A 1 91 ? -11.807 10.183 -7.183 1.00 92.88 91 THR A C 1
ATOM 764 O O . THR A 1 91 ? -10.582 10.065 -7.177 1.00 92.88 91 THR A O 1
ATOM 767 N N . THR A 1 92 ? -12.606 9.241 -7.676 1.00 92.56 92 THR A N 1
ATOM 768 C CA . THR A 1 92 ? -12.101 7.990 -8.247 1.00 92.56 92 THR A CA 1
ATOM 769 C C . THR A 1 92 ? -12.640 7.774 -9.657 1.00 92.56 92 THR A C 1
ATOM 771 O O . THR A 1 92 ? -13.778 8.126 -9.958 1.00 92.56 92 THR A O 1
ATOM 774 N N . ARG A 1 93 ? -11.836 7.176 -10.546 1.00 91.25 93 ARG A N 1
ATOM 775 C CA . ARG A 1 93 ? -12.338 6.707 -11.854 1.00 91.25 93 ARG A CA 1
ATOM 776 C C . ARG A 1 93 ? -13.081 5.373 -11.742 1.00 91.25 93 ARG A C 1
ATOM 778 O O . ARG A 1 93 ? -13.912 5.067 -12.598 1.00 91.25 93 ARG A O 1
ATOM 785 N N . CYS A 1 94 ? -12.822 4.613 -10.679 1.00 94.44 94 CYS A N 1
ATOM 786 C CA . CYS A 1 94 ? -13.509 3.369 -10.344 1.00 94.44 94 CYS A CA 1
ATOM 787 C C . CYS A 1 94 ? -13.533 3.137 -8.826 1.00 94.44 94 CYS A C 1
ATOM 789 O O . CYS A 1 94 ? -12.785 3.769 -8.080 1.00 94.44 94 CYS A O 1
ATOM 791 N N . ASP A 1 95 ? -14.299 2.140 -8.392 1.00 95.62 95 ASP A N 1
ATOM 792 C CA . ASP A 1 95 ? -14.435 1.789 -6.974 1.00 95.62 95 ASP A CA 1
ATOM 793 C C . ASP A 1 95 ? -13.651 0.537 -6.570 1.00 95.62 95 ASP A C 1
ATOM 795 O O . ASP A 1 95 ? -13.720 0.092 -5.430 1.00 95.62 95 ASP A O 1
ATOM 799 N N . CYS A 1 96 ? -12.836 -0.011 -7.473 1.00 96.69 96 CYS A N 1
ATOM 800 C CA . CYS A 1 96 ? -12.139 -1.282 -7.250 1.00 96.69 96 CYS A CA 1
ATOM 801 C C . CYS A 1 96 ? -11.106 -1.218 -6.112 1.00 96.69 96 CYS A C 1
ATOM 803 O O . CYS A 1 96 ? -10.869 -2.216 -5.441 1.00 96.69 96 CYS A O 1
ATOM 805 N N . ALA A 1 97 ? -10.520 -0.043 -5.859 1.00 95.50 97 ALA A N 1
ATOM 806 C CA . ALA A 1 97 ? -9.617 0.168 -4.726 1.00 95.50 97 ALA A CA 1
ATOM 807 C C . ALA A 1 97 ? -10.353 0.461 -3.407 1.00 95.50 97 ALA A C 1
ATOM 809 O O . ALA A 1 97 ? -9.738 0.388 -2.336 1.00 95.50 97 ALA A O 1
ATOM 810 N N . LYS A 1 98 ? -11.647 0.819 -3.457 1.00 95.25 98 LYS A N 1
ATOM 811 C CA . LYS A 1 98 ? -12.418 1.131 -2.250 1.00 95.25 98 LYS A CA 1
ATOM 812 C C . LYS A 1 98 ? -12.553 -0.120 -1.396 1.00 95.25 98 LYS A C 1
ATOM 814 O O . LYS A 1 98 ? -12.541 -1.255 -1.876 1.00 95.25 98 LYS A O 1
ATOM 819 N N . ARG A 1 99 ? -12.620 0.100 -0.092 1.00 94.81 99 ARG A N 1
ATOM 820 C CA . ARG A 1 99 ? -12.923 -0.951 0.868 1.00 94.81 99 ARG A CA 1
ATOM 821 C C . ARG A 1 99 ? -14.412 -1.276 0.814 1.00 94.81 99 ARG A C 1
ATOM 823 O O . ARG A 1 99 ? -15.224 -0.354 0.749 1.00 94.81 99 ARG A O 1
ATOM 830 N N . LYS A 1 100 ? -14.753 -2.558 0.823 1.00 93.69 100 LYS A N 1
ATOM 831 C CA . LYS A 1 100 ? -16.128 -3.059 0.839 1.00 93.69 100 LYS A CA 1
ATOM 832 C C . LYS A 1 100 ? -16.507 -3.455 2.264 1.00 93.69 100 LYS A C 1
ATOM 834 O O . LYS A 1 100 ? -15.734 -3.280 3.203 1.00 93.69 100 LYS A O 1
ATOM 839 N N . GLY A 1 101 ? -17.760 -3.859 2.452 1.00 90.69 101 GLY A N 1
ATOM 840 C CA . GLY A 1 101 ? -18.265 -4.312 3.752 1.00 90.69 101 GLY A CA 1
ATOM 841 C C . GLY A 1 101 ? -18.422 -3.219 4.817 1.00 90.69 101 GLY A C 1
ATOM 842 O O . GLY A 1 101 ? -18.959 -3.493 5.882 1.00 90.69 101 GLY A O 1
ATOM 843 N N . LEU A 1 102 ? -18.031 -1.964 4.554 1.00 92.94 102 LEU A N 1
ATOM 844 C CA . LEU A 1 102 ? -18.132 -0.873 5.535 1.00 92.94 102 LEU A CA 1
ATOM 845 C C . LEU A 1 102 ? -19.574 -0.552 5.952 1.00 92.94 102 LEU A C 1
ATOM 847 O O . LEU A 1 102 ? -19.787 -0.086 7.069 1.00 92.94 102 LEU A O 1
ATOM 851 N N . SER A 1 103 ? -20.559 -0.834 5.095 1.00 94.56 103 SER A N 1
ATOM 852 C CA . SER A 1 103 ? -21.983 -0.707 5.428 1.00 94.56 103 SER A CA 1
ATOM 853 C C . SER A 1 103 ? -22.394 -1.611 6.592 1.00 94.56 103 SER A C 1
ATOM 855 O O . SER A 1 103 ? -23.276 -1.237 7.358 1.00 94.56 103 SER A O 1
ATOM 857 N N . LEU A 1 104 ? -21.712 -2.744 6.800 1.00 94.81 104 LEU A N 1
ATOM 858 C CA . LEU A 1 104 ? -21.968 -3.630 7.935 1.00 94.81 104 LEU A CA 1
ATOM 859 C C . LEU A 1 104 ? -21.715 -2.921 9.270 1.00 94.81 104 LEU A C 1
ATOM 861 O O . LEU A 1 104 ? -22.487 -3.072 10.211 1.00 94.81 104 LEU A O 1
ATOM 865 N N . LEU A 1 105 ? -20.684 -2.074 9.340 1.00 95.31 105 LEU A N 1
ATOM 866 C CA . LEU A 1 105 ? -20.385 -1.283 10.538 1.00 95.31 105 LEU A CA 1
ATOM 867 C C . LEU A 1 105 ? -21.437 -0.198 10.813 1.00 95.31 105 LEU A C 1
ATOM 869 O O . LEU A 1 105 ? -21.443 0.369 11.905 1.00 95.31 105 LEU A O 1
ATOM 873 N N . LEU A 1 106 ? -22.294 0.108 9.838 1.00 95.31 106 LEU A N 1
ATOM 874 C CA . LEU A 1 106 ? -23.381 1.080 9.951 1.00 95.31 106 LEU A CA 1
ATOM 875 C C . LEU A 1 106 ? -24.743 0.416 10.197 1.00 95.31 106 LEU A C 1
ATOM 877 O O . LEU A 1 106 ? -25.692 1.119 10.524 1.00 95.31 106 LEU A O 1
ATOM 881 N N . ALA A 1 107 ? -24.840 -0.913 10.072 1.00 95.38 107 ALA A N 1
ATOM 882 C CA . ALA A 1 107 ? -26.107 -1.635 10.149 1.00 95.38 107 ALA A CA 1
ATOM 883 C C . ALA A 1 107 ? -26.755 -1.564 11.543 1.00 95.38 107 ALA A C 1
ATOM 885 O O . ALA A 1 107 ? -27.959 -1.357 11.655 1.00 95.38 107 ALA A O 1
ATOM 886 N N . SER A 1 108 ? -25.972 -1.717 12.617 1.00 96.94 108 SER A N 1
ATOM 887 C CA . SER A 1 108 ? -26.456 -1.532 13.991 1.00 96.94 108 SER A CA 1
ATOM 888 C C . SER A 1 108 ? -25.323 -1.185 14.959 1.00 96.94 108 SER A C 1
ATOM 890 O O . SER A 1 108 ? -24.146 -1.446 14.690 1.00 96.94 108 SER A O 1
ATOM 892 N N . ARG A 1 109 ? -25.670 -0.612 16.121 1.00 96.88 109 ARG A N 1
ATOM 893 C CA . ARG A 1 109 ? -24.696 -0.316 17.189 1.00 96.88 109 ARG A CA 1
ATOM 894 C C . ARG A 1 109 ? -24.045 -1.587 17.736 1.00 96.88 109 ARG A C 1
ATOM 896 O O . ARG A 1 109 ? -22.842 -1.576 17.976 1.00 96.88 109 ARG A O 1
ATOM 903 N N . GLU A 1 110 ? -24.809 -2.668 17.890 1.00 96.62 110 GLU A N 1
ATOM 904 C CA . GLU A 1 110 ? -24.290 -3.949 18.384 1.00 96.62 110 GLU A CA 1
ATOM 905 C C . GLU A 1 110 ? -23.305 -4.577 17.385 1.00 96.62 110 GLU A C 1
ATOM 907 O O . GLU A 1 110 ? -22.198 -4.966 17.765 1.00 96.62 110 GLU A O 1
ATOM 912 N N . ILE A 1 111 ? -23.649 -4.583 16.089 1.00 97.56 111 ILE A N 1
ATOM 913 C CA . ILE A 1 111 ? -22.749 -5.054 15.027 1.00 97.56 111 ILE A CA 1
ATOM 914 C C . ILE A 1 111 ? -21.479 -4.203 15.006 1.00 97.56 111 ILE A C 1
ATOM 916 O O . ILE A 1 111 ? -20.376 -4.745 14.979 1.00 97.56 111 ILE A O 1
ATOM 920 N N . ASN A 1 112 ? -21.606 -2.875 15.081 1.00 97.50 112 ASN A N 1
ATOM 921 C CA . ASN A 1 112 ? -20.450 -1.986 15.138 1.00 97.50 112 ASN A CA 1
ATOM 922 C C . ASN A 1 112 ? -19.539 -2.318 16.329 1.00 97.50 112 ASN A C 1
ATOM 924 O O . ASN A 1 112 ? -18.333 -2.470 16.149 1.00 97.50 112 ASN A O 1
ATOM 928 N N . GLN A 1 113 ? -20.094 -2.470 17.533 1.00 97.12 113 GLN A N 1
ATOM 929 C CA . GLN A 1 113 ? -19.318 -2.778 18.736 1.00 97.12 113 GLN A CA 1
ATOM 930 C C . GLN A 1 113 ? -18.560 -4.105 18.615 1.00 97.12 113 GLN A C 1
ATOM 932 O O . GLN A 1 113 ? -17.379 -4.157 18.973 1.00 97.12 113 GLN A O 1
ATOM 937 N N . ALA A 1 114 ? -19.201 -5.143 18.072 1.00 97.50 114 ALA A N 1
ATOM 938 C CA . ALA A 1 114 ? -18.605 -6.467 17.919 1.00 97.50 114 ALA A CA 1
ATOM 939 C C . ALA A 1 114 ? -17.583 -6.543 16.769 1.00 97.50 114 ALA A C 1
ATOM 941 O O . ALA A 1 114 ? -16.531 -7.163 16.920 1.00 97.50 114 ALA A O 1
ATOM 942 N N . ALA A 1 115 ? -17.862 -5.894 15.637 1.00 98.12 115 ALA A N 1
ATOM 943 C CA . ALA A 1 115 ? -17.082 -6.025 14.407 1.00 98.12 115 ALA A CA 1
ATOM 944 C C . ALA A 1 115 ? -15.966 -4.972 14.262 1.00 98.12 115 ALA A C 1
ATOM 946 O O . ALA A 1 115 ? -14.948 -5.208 13.611 1.00 98.12 115 ALA A O 1
ATOM 947 N N . SER A 1 116 ? -16.112 -3.807 14.899 1.00 97.75 116 SER A N 1
ATOM 948 C CA . SER A 1 116 ? -15.119 -2.726 14.855 1.00 97.75 116 SER A CA 1
ATOM 949 C C . SER A 1 116 ? -13.718 -3.150 15.330 1.00 97.75 116 SER A C 1
ATOM 951 O O . SER A 1 116 ? -12.750 -2.771 14.671 1.00 97.75 116 SER A O 1
ATOM 953 N N . PRO A 1 117 ? -13.538 -3.928 16.422 1.00 98.19 117 PRO A N 1
ATOM 954 C CA . PRO A 1 117 ? -12.221 -4.439 16.804 1.00 98.19 117 PRO A CA 1
ATOM 955 C C . PRO A 1 117 ? -11.525 -5.190 15.666 1.00 98.19 117 PRO A C 1
ATOM 957 O O . PRO A 1 117 ? -10.410 -4.812 15.326 1.00 98.19 117 PRO A O 1
ATOM 960 N N . ILE A 1 118 ? -12.214 -6.150 15.038 1.00 98.38 118 ILE A N 1
ATOM 961 C CA . ILE A 1 118 ? -11.719 -6.934 13.893 1.00 98.38 118 ILE A CA 1
ATOM 962 C C . ILE A 1 118 ? -11.307 -5.998 12.759 1.00 98.38 118 ILE A C 1
ATOM 964 O O . ILE A 1 118 ? -10.182 -6.069 12.264 1.00 98.38 118 ILE A O 1
ATOM 968 N N . PHE A 1 119 ? -12.200 -5.076 12.391 1.00 98.19 119 PHE A N 1
ATOM 969 C CA . PHE A 1 119 ? -11.958 -4.144 11.300 1.00 98.19 119 PHE A CA 1
ATOM 970 C C . PHE A 1 119 ? -10.680 -3.319 11.505 1.00 98.19 119 PHE A C 1
ATOM 972 O O . PHE A 1 119 ? -9.847 -3.250 10.602 1.00 98.19 119 PHE A O 1
ATOM 979 N N . TRP A 1 120 ? -10.512 -2.707 12.679 1.00 98.12 120 TRP A N 1
ATOM 980 C CA . TRP A 1 120 ? -9.372 -1.827 12.944 1.00 98.12 120 TRP A CA 1
ATOM 981 C C . TRP A 1 120 ? -8.074 -2.582 13.236 1.00 98.12 120 TRP A C 1
ATOM 983 O O . TRP A 1 120 ? -7.009 -2.043 12.949 1.00 98.12 120 TRP A O 1
ATOM 993 N N . SER A 1 121 ? -8.126 -3.799 13.786 1.00 98.31 121 SER A N 1
ATOM 994 C CA . SER A 1 121 ? -6.910 -4.521 14.174 1.00 98.31 121 SER A CA 1
ATOM 995 C C . SER A 1 121 ? -6.328 -5.420 13.096 1.00 98.31 121 SER A C 1
ATOM 997 O O . SER A 1 121 ? -5.118 -5.599 13.079 1.00 98.31 121 SER A O 1
ATOM 999 N N . LEU A 1 122 ? -7.156 -6.005 12.228 1.00 98.31 122 LEU A N 1
ATOM 1000 C CA . LEU A 1 122 ? -6.694 -7.029 11.280 1.00 98.31 122 LEU A CA 1
ATOM 1001 C C . LEU A 1 122 ? -6.417 -6.487 9.875 1.00 98.31 122 LEU A C 1
ATOM 1003 O O . LEU A 1 122 ? -5.858 -7.189 9.040 1.00 98.31 122 LEU A O 1
ATOM 1007 N N . ASN A 1 123 ? -6.784 -5.236 9.599 1.00 98.31 123 ASN A N 1
ATOM 1008 C CA . ASN A 1 123 ? -6.563 -4.624 8.295 1.00 98.31 123 ASN A CA 1
ATOM 1009 C C . ASN A 1 123 ? -5.273 -3.808 8.226 1.00 98.31 123 ASN A C 1
ATOM 1011 O O . ASN A 1 123 ? -4.915 -3.090 9.160 1.00 98.31 123 ASN A O 1
ATOM 1015 N N . THR A 1 124 ? -4.662 -3.809 7.042 1.00 98.38 124 THR A N 1
ATOM 1016 C CA . THR A 1 124 ? -3.661 -2.809 6.659 1.00 98.38 124 THR A CA 1
ATOM 1017 C C . THR A 1 124 ? -4.357 -1.564 6.121 1.00 98.38 124 THR A C 1
ATOM 1019 O O . THR A 1 124 ? -5.071 -1.608 5.113 1.00 98.38 124 THR A O 1
ATOM 1022 N N . PHE A 1 125 ? -4.160 -0.435 6.800 1.00 98.12 125 PHE A N 1
ATOM 1023 C CA . PHE A 1 125 ? -4.689 0.857 6.379 1.00 98.12 125 PHE A CA 1
ATOM 1024 C C . PHE A 1 125 ? -3.705 1.542 5.434 1.00 98.12 125 PHE A C 1
ATOM 1026 O O . PHE A 1 125 ? -2.573 1.849 5.800 1.00 98.12 125 PHE A O 1
ATOM 1033 N N . CYS A 1 126 ? -4.152 1.747 4.198 1.00 97.56 126 CYS A N 1
ATOM 1034 C CA . CYS A 1 126 ? -3.321 2.183 3.086 1.00 97.56 126 CYS A CA 1
ATOM 1035 C C . CYS A 1 126 ? -3.595 3.644 2.716 1.00 97.56 126 CYS A C 1
ATOM 1037 O O . CYS A 1 126 ? -4.723 3.976 2.337 1.00 97.56 126 CYS A O 1
ATOM 1039 N N . PHE A 1 127 ? -2.559 4.480 2.748 1.00 96.12 127 PHE A N 1
ATOM 1040 C CA . PHE A 1 127 ? -2.641 5.915 2.464 1.00 96.12 127 PHE A CA 1
ATOM 1041 C C . PHE A 1 127 ? -1.694 6.305 1.330 1.00 96.12 127 PHE A C 1
ATOM 1043 O O . PHE A 1 127 ? -0.570 5.811 1.234 1.00 96.12 127 PHE A O 1
ATOM 1050 N N . LEU A 1 128 ? -2.150 7.188 0.448 1.00 92.00 128 LEU A N 1
ATOM 1051 C CA . LEU A 1 128 ? -1.345 7.724 -0.650 1.00 92.00 128 LEU A CA 1
ATOM 1052 C C . LEU A 1 128 ? -0.312 8.740 -0.142 1.00 92.00 128 LEU A C 1
ATOM 1054 O O . LEU A 1 128 ? 0.700 8.968 -0.800 1.00 92.00 128 LEU A O 1
ATOM 1058 N N . ASP A 1 129 ? -0.575 9.363 1.013 1.00 90.69 129 ASP A N 1
ATOM 1059 C CA . ASP A 1 129 ? 0.299 10.356 1.642 1.00 90.69 129 ASP A CA 1
ATOM 1060 C C . ASP A 1 129 ? 0.021 10.524 3.146 1.00 90.69 129 ASP A C 1
ATOM 1062 O O . ASP A 1 129 ? -1.055 10.185 3.649 1.00 90.69 129 ASP A O 1
ATOM 1066 N N . SER A 1 130 ? 0.959 11.146 3.859 1.00 90.94 130 SER A N 1
ATOM 1067 C CA . SER A 1 130 ? 0.817 11.521 5.270 1.00 90.94 130 SER A CA 1
ATOM 1068 C C . SER A 1 130 ? -0.289 12.530 5.499 1.00 90.94 130 SER A C 1
ATOM 1070 O O . SER A 1 130 ? -0.894 12.499 6.568 1.00 90.94 130 SER A O 1
ATOM 1072 N N . MET A 1 131 ? -0.595 13.404 4.537 1.00 91.00 131 MET A N 1
ATOM 1073 C CA . MET A 1 131 ? -1.716 14.329 4.688 1.00 91.00 131 MET A CA 1
ATOM 1074 C C . MET A 1 131 ? -3.055 13.603 4.707 1.00 91.00 131 MET A C 1
ATOM 1076 O O . MET A 1 131 ? -3.917 13.953 5.512 1.00 91.00 131 MET A O 1
ATOM 1080 N N . GLU A 1 132 ? -3.226 12.578 3.866 1.00 93.94 132 GLU A N 1
ATOM 1081 C CA . GLU A 1 132 ? -4.425 11.734 3.887 1.00 93.94 132 GLU A CA 1
ATOM 1082 C C . GLU A 1 132 ? -4.555 11.051 5.250 1.00 93.94 132 GLU A C 1
ATOM 1084 O O . GLU A 1 132 ? -5.617 11.117 5.869 1.00 93.94 132 GLU A O 1
ATOM 1089 N N . PHE A 1 133 ? -3.464 10.481 5.767 1.00 95.69 133 PHE A N 1
ATOM 1090 C CA . PHE A 1 133 ? -3.439 9.868 7.096 1.00 95.69 133 PHE A CA 1
ATOM 1091 C C . PHE A 1 133 ? -3.735 10.864 8.220 1.00 95.69 133 PHE A C 1
ATOM 1093 O O . PHE A 1 133 ? -4.573 10.600 9.076 1.00 95.69 133 PHE A O 1
ATOM 1100 N N . LEU A 1 134 ? -3.092 12.030 8.218 1.00 94.19 134 LEU A N 1
ATOM 1101 C CA . LEU A 1 134 ? -3.297 13.054 9.237 1.00 94.19 134 LEU A CA 1
ATOM 1102 C C . LEU A 1 134 ? -4.757 13.517 9.243 1.00 94.19 134 LEU A C 1
ATOM 1104 O O . LEU A 1 134 ? -5.405 13.513 10.288 1.00 94.19 134 LEU A O 1
ATOM 1108 N N . ALA A 1 135 ? -5.303 13.852 8.073 1.00 94.12 135 ALA A N 1
ATOM 1109 C CA . ALA A 1 135 ? -6.679 14.312 7.946 1.00 94.12 135 ALA A CA 1
ATOM 1110 C C . ALA A 1 135 ? -7.694 13.231 8.363 1.00 94.12 135 ALA A C 1
ATOM 1112 O O . ALA A 1 135 ? -8.695 13.545 9.008 1.00 94.12 135 ALA A O 1
ATOM 1113 N N . THR A 1 136 ? -7.449 11.964 8.021 1.00 95.56 136 THR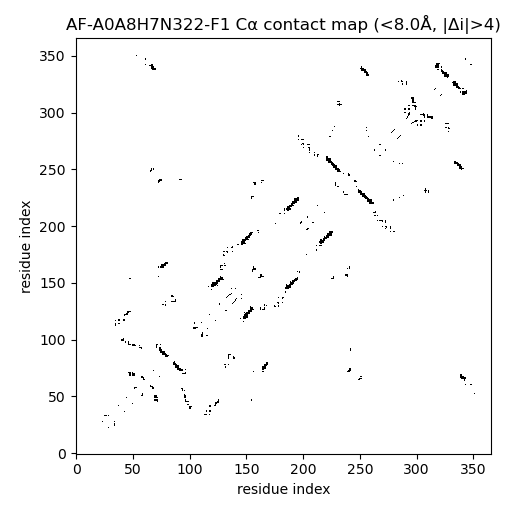 A N 1
ATOM 1114 C CA . THR A 1 136 ? -8.349 10.848 8.356 1.00 95.56 136 THR A CA 1
ATOM 1115 C C . THR A 1 136 ? -8.135 10.343 9.784 1.00 95.56 136 THR A C 1
ATOM 1117 O O . THR A 1 136 ? -9.005 10.504 10.636 1.00 95.56 136 THR A O 1
ATOM 1120 N N . VAL A 1 137 ? -6.982 9.749 10.067 1.00 96.75 137 VAL A N 1
ATOM 1121 C CA . VAL A 1 137 ? -6.652 9.104 11.340 1.00 96.75 137 VAL A CA 1
ATOM 1122 C C . VAL A 1 137 ? -6.346 10.139 12.413 1.00 96.75 137 VAL A C 1
ATOM 1124 O O . VAL A 1 137 ? -6.895 10.053 13.505 1.00 96.75 137 VAL A O 1
ATOM 1127 N N . GLY A 1 138 ? -5.527 11.145 12.104 1.00 95.31 138 GLY A N 1
ATOM 1128 C CA . GLY A 1 138 ? -5.093 12.137 13.091 1.00 95.31 138 GLY A CA 1
ATOM 1129 C C . GLY A 1 138 ? -6.211 13.056 13.599 1.00 95.31 138 GLY A C 1
ATOM 1130 O O . GLY A 1 138 ? -6.229 13.372 14.790 1.00 95.31 138 GLY A O 1
ATOM 1131 N N . HIS A 1 139 ? -7.138 13.458 12.720 1.00 93.81 139 HIS A N 1
ATOM 1132 C CA . HIS A 1 139 ? -8.175 14.456 13.029 1.00 93.81 139 HIS A CA 1
ATOM 1133 C C . HIS A 1 139 ? -9.617 13.934 13.049 1.00 93.81 139 HIS A C 1
ATOM 1135 O O . HIS A 1 139 ? -10.437 14.500 13.771 1.00 93.81 139 HIS A O 1
ATOM 1141 N N . ARG A 1 140 ? -9.972 12.911 12.259 1.00 94.56 140 ARG A N 1
ATOM 1142 C CA . ARG A 1 140 ? -11.372 12.445 12.156 1.00 94.56 140 ARG A CA 1
ATOM 1143 C C . ARG A 1 140 ? -11.641 11.144 12.897 1.00 94.56 140 ARG A C 1
ATOM 1145 O O . ARG A 1 140 ? -12.756 10.950 13.378 1.00 94.56 140 ARG A O 1
ATOM 1152 N N . LEU A 1 141 ? -10.663 10.247 12.975 1.00 95.81 141 LEU A N 1
ATOM 1153 C CA . LEU A 1 141 ? -10.845 8.964 13.640 1.00 95.81 141 LEU A CA 1
ATOM 1154 C C . LEU A 1 141 ? -10.893 9.150 15.159 1.00 95.81 141 LEU A C 1
ATOM 1156 O O . LEU A 1 141 ? -10.063 9.852 15.726 1.00 95.81 141 LEU A O 1
ATOM 1160 N N . GLN A 1 142 ? -11.836 8.492 15.833 1.00 96.12 142 GLN A N 1
ATOM 1161 C CA . GLN A 1 142 ? -11.914 8.548 17.295 1.00 96.12 142 GLN A CA 1
ATOM 1162 C C . GLN A 1 142 ? -10.686 7.880 17.942 1.00 96.12 142 GLN A C 1
ATOM 1164 O O . GLN A 1 142 ? -10.251 6.831 17.451 1.00 96.12 142 GLN A O 1
ATOM 1169 N N . PRO A 1 143 ? -10.182 8.389 19.085 1.00 97.25 143 PRO A N 1
ATOM 1170 C CA . PRO A 1 143 ? -8.993 7.845 19.751 1.00 97.25 143 PRO A CA 1
ATOM 1171 C C . PRO A 1 143 ? -9.059 6.334 20.011 1.00 97.25 143 PRO A C 1
ATOM 1173 O O . PRO A 1 143 ? -8.109 5.610 19.723 1.00 97.25 143 PRO A O 1
ATOM 1176 N N . LYS A 1 144 ? -10.223 5.825 20.443 1.00 96.88 144 LYS A N 1
ATOM 1177 C CA . LYS A 1 144 ? -10.439 4.390 20.702 1.00 96.88 144 LYS A CA 1
ATOM 1178 C C . LYS A 1 144 ? -10.191 3.491 19.483 1.00 96.88 144 LYS A C 1
ATOM 1180 O O . LYS A 1 144 ? -9.875 2.317 19.641 1.00 96.88 144 LYS A O 1
ATOM 1185 N N . HIS A 1 145 ? -10.376 4.017 18.270 1.00 97.56 145 HIS A N 1
ATOM 1186 C CA . HIS A 1 145 ? -10.134 3.286 17.026 1.00 97.56 145 HIS A CA 1
ATOM 1187 C C . HIS A 1 145 ? -8.697 3.469 16.537 1.00 97.56 145 HIS A C 1
ATOM 1189 O O . HIS A 1 145 ? -8.113 2.498 16.068 1.00 97.56 145 HIS A O 1
ATOM 1195 N N . GLN A 1 146 ? -8.101 4.655 16.724 1.00 97.81 146 GLN A N 1
ATOM 1196 C CA . GLN A 1 146 ? -6.677 4.891 16.439 1.00 97.81 146 GLN A CA 1
ATOM 1197 C C . GLN A 1 146 ? -5.800 3.865 17.172 1.00 97.81 146 GLN A C 1
ATOM 1199 O O . GLN A 1 146 ? -4.963 3.208 16.563 1.00 97.81 146 GLN A O 1
ATOM 1204 N N . GLN A 1 147 ? -6.080 3.631 18.457 1.00 97.69 147 GLN A N 1
ATOM 1205 C CA . GLN A 1 147 ? -5.349 2.671 19.292 1.00 97.69 147 GLN A CA 1
ATOM 1206 C C . GLN A 1 147 ? -5.494 1.207 18.850 1.00 97.69 147 GLN A C 1
ATOM 1208 O O . GLN A 1 147 ? -4.741 0.359 19.320 1.00 97.69 147 GLN A O 1
ATOM 1213 N N . ARG A 1 148 ? -6.465 0.879 17.990 1.00 98.06 148 ARG A N 1
ATOM 1214 C CA . ARG A 1 148 ? -6.681 -0.488 17.491 1.00 98.06 148 ARG A CA 1
ATOM 1215 C C . ARG A 1 148 ? -5.921 -0.777 16.203 1.00 98.06 148 ARG A C 1
ATOM 1217 O O . ARG A 1 148 ? -5.764 -1.951 15.892 1.00 98.06 148 ARG A O 1
ATOM 1224 N N . ILE A 1 149 ? -5.459 0.252 15.491 1.00 98.62 149 ILE A N 1
ATOM 1225 C CA . ILE A 1 149 ? -4.721 0.102 14.235 1.00 98.62 149 ILE A CA 1
ATOM 1226 C C . ILE A 1 149 ? -3.406 -0.634 14.500 1.00 98.62 149 ILE A C 1
ATOM 1228 O O . ILE A 1 149 ? -2.587 -0.178 15.296 1.00 98.62 149 ILE A O 1
ATOM 1232 N N . GLN A 1 150 ? -3.209 -1.762 13.812 1.00 98.62 150 GLN A N 1
ATOM 1233 C CA . GLN A 1 150 ? -1.981 -2.562 13.907 1.00 98.62 150 GLN A CA 1
ATOM 1234 C C . GLN A 1 150 ? -1.089 -2.449 12.671 1.00 98.62 150 GLN A C 1
ATOM 1236 O O . GLN A 1 150 ? 0.117 -2.647 12.785 1.00 98.62 150 GLN A O 1
ATOM 1241 N N . SER A 1 151 ? -1.643 -2.092 11.512 1.00 98.69 151 SER A N 1
ATOM 1242 C CA . SER A 1 151 ? -0.894 -2.082 10.255 1.00 98.69 151 SER A CA 1
ATOM 1243 C C . SER A 1 151 ? -1.225 -0.846 9.435 1.00 98.69 151 SER A C 1
ATOM 1245 O O . SER A 1 151 ? -2.387 -0.599 9.101 1.00 98.69 151 SER A O 1
ATOM 1247 N N . VAL A 1 152 ? -0.201 -0.073 9.085 1.00 98.44 152 VAL A N 1
ATOM 1248 C CA . VAL A 1 152 ? -0.322 1.104 8.222 1.00 98.44 152 VAL A CA 1
ATOM 1249 C C . VAL A 1 152 ? 0.707 1.008 7.107 1.00 98.44 152 VAL A C 1
ATOM 1251 O O . VAL A 1 152 ? 1.870 0.698 7.349 1.00 98.44 152 VAL A O 1
ATOM 1254 N N . SER A 1 153 ? 0.278 1.294 5.883 1.00 97.94 153 SER A N 1
ATOM 1255 C CA . SER A 1 153 ? 1.151 1.303 4.717 1.00 97.94 153 SER A CA 1
ATOM 1256 C C . SER A 1 153 ? 0.936 2.565 3.898 1.00 97.94 153 SER A C 1
ATOM 1258 O O . SER A 1 153 ? -0.194 2.953 3.593 1.00 97.94 153 SER A O 1
ATOM 1260 N N . PHE A 1 154 ? 2.037 3.205 3.540 1.00 95.31 154 PHE A N 1
ATOM 1261 C CA . PHE A 1 154 ? 2.060 4.383 2.698 1.00 95.31 154 PHE A CA 1
ATOM 1262 C C . PHE A 1 154 ? 2.672 4.029 1.352 1.00 95.31 154 PHE A C 1
ATOM 1264 O O . PHE A 1 154 ? 3.709 3.370 1.271 1.00 95.31 154 PHE A O 1
ATOM 1271 N N . MET A 1 155 ? 2.049 4.510 0.284 1.00 90.69 155 MET A N 1
ATOM 1272 C CA . MET A 1 155 ? 2.584 4.370 -1.062 1.00 90.69 155 MET A CA 1
ATOM 1273 C C . MET A 1 155 ? 2.389 5.683 -1.792 1.00 90.69 155 MET A C 1
ATOM 1275 O O . MET A 1 155 ? 1.310 5.966 -2.307 1.00 90.69 155 MET A O 1
ATOM 1279 N N . SER A 1 156 ? 3.442 6.501 -1.793 1.00 80.00 156 SER A N 1
ATOM 1280 C CA . SER A 1 156 ? 3.431 7.768 -2.511 1.00 80.00 156 SER A CA 1
ATOM 1281 C C . SER A 1 156 ? 3.830 7.525 -3.963 1.00 80.00 156 SER A C 1
ATOM 1283 O O . SER A 1 156 ? 4.964 7.115 -4.220 1.00 80.00 156 SER A O 1
ATOM 1285 N N . PRO A 1 157 ? 2.935 7.794 -4.923 1.00 65.19 157 PRO A N 1
ATOM 1286 C CA . PRO A 1 157 ? 3.250 7.768 -6.336 1.00 65.19 157 PRO A CA 1
ATOM 1287 C C . PRO A 1 157 ? 4.001 9.051 -6.731 1.00 65.19 157 PRO A C 1
ATOM 1289 O O . PRO A 1 157 ? 3.573 9.769 -7.624 1.00 65.19 157 PRO A O 1
ATOM 1292 N N . ASP A 1 158 ? 5.058 9.441 -6.028 1.00 70.62 158 ASP A N 1
ATOM 1293 C CA . ASP A 1 158 ? 5.968 10.493 -6.492 1.00 70.62 158 ASP A CA 1
ATOM 1294 C C . ASP A 1 158 ? 7.357 10.259 -5.891 1.00 70.62 158 ASP A C 1
ATOM 1296 O O . ASP A 1 158 ? 7.524 10.221 -4.669 1.00 70.62 158 ASP A O 1
ATOM 1300 N N . ALA A 1 159 ? 8.367 10.139 -6.756 1.00 59.31 159 ALA A N 1
ATOM 1301 C CA . ALA A 1 159 ? 9.758 9.928 -6.361 1.00 59.31 159 ALA A CA 1
ATOM 1302 C C . ALA A 1 159 ? 10.342 11.088 -5.529 1.00 59.31 159 ALA A C 1
ATOM 1304 O O . ALA A 1 159 ? 11.317 10.897 -4.806 1.00 59.31 159 ALA A O 1
ATOM 1305 N N . ARG A 1 160 ? 9.748 12.284 -5.605 1.00 66.12 160 ARG A N 1
ATOM 1306 C CA . ARG A 1 160 ? 10.133 13.491 -4.857 1.00 66.12 160 ARG A CA 1
ATOM 1307 C C . ARG A 1 160 ? 9.332 13.668 -3.563 1.00 66.12 160 ARG A C 1
ATOM 1309 O O . ARG A 1 160 ? 9.405 14.729 -2.947 1.00 66.12 160 ARG A O 1
ATOM 1316 N N . GLY A 1 161 ? 8.523 12.678 -3.174 1.00 61.59 161 GLY A N 1
ATOM 1317 C CA . GLY A 1 161 ? 7.677 12.754 -1.978 1.00 61.59 161 GLY A CA 1
ATOM 1318 C C . GLY A 1 161 ? 6.515 13.743 -2.100 1.00 61.59 161 GLY A C 1
ATOM 1319 O O . GLY A 1 161 ? 5.951 14.162 -1.095 1.00 61.59 161 GLY A O 1
ATOM 1320 N N . MET A 1 162 ? 6.144 14.140 -3.322 1.00 65.94 162 MET A N 1
ATOM 1321 C CA . MET A 1 162 ? 5.044 15.072 -3.581 1.00 65.94 162 MET A CA 1
ATOM 1322 C C . MET A 1 162 ? 3.895 14.397 -4.334 1.00 65.94 162 MET A C 1
ATOM 1324 O O . MET A 1 162 ? 3.668 14.711 -5.499 1.00 65.94 162 MET A O 1
ATOM 1328 N N . PRO A 1 163 ? 3.110 13.520 -3.688 1.00 72.94 163 PRO A N 1
ATOM 1329 C CA . PRO A 1 163 ? 2.099 12.737 -4.383 1.00 72.94 163 PRO A CA 1
ATOM 1330 C C . PRO A 1 163 ? 1.134 13.647 -5.145 1.00 72.94 163 PRO A C 1
ATOM 1332 O O . PRO A 1 163 ? 0.405 14.461 -4.568 1.00 72.94 163 PRO A O 1
ATOM 1335 N N . ARG A 1 164 ? 1.104 13.495 -6.474 1.00 78.44 164 ARG A N 1
ATOM 1336 C CA . ARG A 1 164 ? 0.136 14.191 -7.343 1.00 78.44 164 ARG A CA 1
ATOM 1337 C C . ARG A 1 164 ? -1.306 13.766 -7.060 1.00 78.44 164 ARG A C 1
ATOM 1339 O O . ARG A 1 164 ? -2.237 14.483 -7.412 1.00 78.44 164 ARG A O 1
ATOM 1346 N N . HIS A 1 165 ? -1.465 12.616 -6.407 1.00 84.88 165 HIS A N 1
ATOM 1347 C CA . HIS A 1 165 ? -2.736 12.002 -6.042 1.00 84.88 165 HIS A CA 1
ATOM 1348 C C . HIS A 1 165 ? -3.309 12.539 -4.726 1.00 84.88 165 HIS A C 1
ATOM 1350 O O . HIS A 1 165 ? -4.450 12.224 -4.403 1.00 84.88 165 HIS A O 1
ATOM 1356 N N . VAL A 1 166 ? -2.556 13.353 -3.977 1.00 86.81 166 VAL A N 1
ATOM 1357 C CA . VAL A 1 166 ? -3.044 14.002 -2.754 1.00 86.81 166 VAL A CA 1
ATOM 1358 C C . VAL A 1 166 ? -2.827 15.502 -2.864 1.00 86.81 166 VAL A C 1
ATOM 1360 O O . VAL A 1 166 ? -1.712 15.996 -2.722 1.00 86.81 166 VAL A O 1
ATOM 1363 N N . ARG A 1 167 ? -3.885 16.264 -3.133 1.00 87.38 167 ARG A N 1
ATOM 1364 C CA . ARG A 1 167 ? -3.820 17.729 -3.207 1.00 87.38 167 ARG A CA 1
ATOM 1365 C C . ARG A 1 167 ? -4.151 18.332 -1.851 1.00 87.38 167 ARG A C 1
ATOM 1367 O O . ARG A 1 167 ? -5.216 18.072 -1.305 1.00 87.38 167 ARG A O 1
ATOM 1374 N N . LEU A 1 168 ? -3.251 19.172 -1.353 1.00 82.56 168 LEU A N 1
ATOM 1375 C CA . LEU A 1 168 ? -3.471 20.015 -0.186 1.00 82.56 168 LEU A CA 1
ATOM 1376 C C . LEU A 1 168 ? -3.405 21.468 -0.646 1.00 82.56 168 LEU A C 1
ATOM 1378 O O . LEU A 1 168 ? -2.407 21.866 -1.247 1.00 82.56 168 LEU A O 1
ATOM 1382 N N . TYR A 1 169 ? -4.436 22.253 -0.349 1.00 75.81 169 TYR A N 1
ATOM 1383 C CA . TYR A 1 169 ? -4.368 23.704 -0.506 1.00 75.81 169 TYR A CA 1
ATOM 1384 C C . TYR A 1 169 ? -3.579 24.279 0.685 1.00 75.81 169 TYR A C 1
ATOM 1386 O O . TYR A 1 169 ? -4.085 24.294 1.804 1.00 75.81 169 TYR A O 1
ATOM 1394 N N . GLY A 1 170 ? -2.311 24.663 0.472 1.00 69.69 170 GLY A N 1
ATOM 1395 C CA . GLY A 1 170 ? -1.425 25.229 1.507 1.00 69.69 170 GLY A CA 1
ATOM 1396 C C . GLY A 1 170 ? 0.039 24.745 1.462 1.00 69.69 170 GLY A C 1
ATOM 1397 O O . GLY A 1 170 ? 0.429 23.941 0.614 1.00 69.69 170 GLY A O 1
ATOM 1398 N N . ARG A 1 171 ? 0.884 25.236 2.388 1.00 66.25 171 ARG A N 1
ATOM 1399 C CA . ARG A 1 171 ? 2.324 24.894 2.474 1.00 66.25 171 ARG A CA 1
ATOM 1400 C C . ARG A 1 171 ? 2.554 23.496 3.088 1.00 66.25 171 ARG A C 1
ATOM 1402 O O . ARG A 1 171 ? 2.553 23.348 4.305 1.00 66.25 171 ARG A O 1
ATOM 1409 N N . ARG A 1 172 ? 2.867 22.493 2.253 1.00 64.19 172 ARG A N 1
ATOM 1410 C CA . ARG A 1 172 ? 3.043 21.068 2.638 1.00 64.19 172 ARG A CA 1
ATOM 1411 C C . ARG A 1 172 ? 4.141 20.759 3.670 1.00 64.19 172 ARG A C 1
ATOM 1413 O O . ARG A 1 172 ? 3.990 19.823 4.449 1.00 64.19 172 ARG A O 1
ATOM 1420 N N . ARG A 1 173 ? 5.246 21.519 3.706 1.00 64.94 173 ARG A N 1
ATOM 1421 C CA . ARG A 1 173 ? 6.419 21.192 4.555 1.00 64.94 173 ARG A CA 1
ATOM 1422 C C . ARG A 1 173 ? 6.133 21.210 6.068 1.00 64.94 173 ARG A C 1
ATOM 1424 O O . ARG A 1 173 ? 6.932 20.690 6.835 1.00 64.94 173 ARG A O 1
ATOM 1431 N N . ARG A 1 174 ? 4.999 21.768 6.506 1.00 70.00 174 ARG A N 1
ATOM 1432 C CA . ARG A 1 174 ? 4.652 21.935 7.929 1.00 70.00 174 ARG A CA 1
ATOM 1433 C C . ARG A 1 174 ? 4.005 20.706 8.585 1.00 70.00 174 ARG A C 1
ATOM 1435 O O . ARG A 1 174 ? 3.679 20.768 9.764 1.00 70.00 174 ARG A O 1
ATOM 1442 N N . HIS A 1 175 ? 3.815 19.599 7.864 1.00 81.19 175 HIS A N 1
ATOM 1443 C CA . HIS A 1 175 ? 2.970 18.498 8.353 1.00 81.19 175 HIS A CA 1
ATOM 1444 C C . HIS A 1 175 ? 3.704 17.212 8.746 1.00 81.19 175 HIS A C 1
ATOM 1446 O O . HIS A 1 175 ? 3.057 16.272 9.199 1.00 81.19 175 HIS A O 1
ATOM 1452 N N . ILE A 1 176 ? 5.036 17.163 8.630 1.00 86.25 176 ILE A N 1
ATOM 1453 C CA . ILE A 1 176 ? 5.801 15.962 8.998 1.00 86.25 176 ILE A CA 1
ATOM 1454 C C . ILE A 1 176 ? 5.719 15.655 10.500 1.00 86.25 176 ILE A C 1
ATOM 1456 O O . ILE A 1 176 ? 5.541 14.506 10.886 1.00 86.25 176 ILE A O 1
ATOM 1460 N N . GLU A 1 177 ? 5.788 16.676 11.354 1.00 89.38 177 GLU A N 1
ATOM 1461 C CA . GLU A 1 177 ? 5.705 16.486 12.804 1.00 89.38 177 GLU A CA 1
ATOM 1462 C C . GLU A 1 177 ? 4.281 16.096 13.251 1.00 89.38 177 GLU A C 1
ATOM 1464 O O . GLU A 1 177 ? 4.143 15.062 13.907 1.00 89.38 177 GLU A O 1
ATOM 1469 N N . PRO A 1 178 ? 3.203 16.792 12.822 1.00 91.88 178 PRO A N 1
ATOM 1470 C CA . PRO A 1 178 ? 1.832 16.330 13.064 1.00 91.88 178 PRO A CA 1
ATOM 1471 C C . PRO A 1 178 ? 1.563 14.899 12.581 1.00 91.88 178 PRO A C 1
ATOM 1473 O O . PRO A 1 178 ? 0.840 14.146 13.233 1.00 91.88 178 PRO A O 1
ATOM 1476 N N . PHE A 1 179 ? 2.156 14.503 11.452 1.00 92.69 179 PHE A N 1
ATOM 1477 C CA . PHE A 1 179 ? 2.073 13.137 10.947 1.00 92.69 179 PHE A CA 1
ATOM 1478 C C . PHE A 1 179 ? 2.652 12.123 11.943 1.00 92.69 179 PHE A C 1
ATOM 1480 O O . PHE A 1 179 ? 1.958 11.178 12.326 1.00 92.69 179 PHE A O 1
ATOM 1487 N N . TRP A 1 180 ? 3.883 12.336 12.414 1.00 93.56 180 TRP A N 1
ATOM 1488 C CA . TRP A 1 180 ? 4.508 11.447 13.395 1.00 93.56 180 TRP A CA 1
ATOM 1489 C C . TRP A 1 180 ? 3.744 11.421 14.721 1.00 93.56 180 TRP A C 1
ATOM 1491 O O . TRP A 1 180 ? 3.579 10.353 15.310 1.00 93.56 180 TRP A O 1
ATOM 1501 N N . GLN A 1 181 ? 3.201 12.556 15.163 1.00 94.62 181 GLN A N 1
ATOM 1502 C CA . GLN A 1 181 ? 2.324 12.606 16.334 1.00 94.62 181 GLN A CA 1
ATOM 1503 C C . GLN A 1 181 ? 1.066 11.748 16.147 1.00 94.62 181 GLN A C 1
ATOM 1505 O O . GLN A 1 181 ? 0.678 11.030 17.066 1.00 94.62 181 GLN A O 1
ATOM 1510 N N . ALA A 1 182 ? 0.440 11.776 14.969 1.00 96.25 182 ALA A N 1
ATOM 1511 C CA . ALA A 1 182 ? -0.713 10.929 14.670 1.00 96.25 182 ALA A CA 1
ATOM 1512 C C . ALA A 1 182 ? -0.345 9.433 14.640 1.00 96.25 182 ALA A C 1
ATOM 1514 O O . ALA A 1 182 ? -1.100 8.613 15.160 1.00 96.25 182 ALA A O 1
ATOM 1515 N N . ILE A 1 183 ? 0.830 9.074 14.109 1.00 97.31 183 ILE A N 1
ATOM 1516 C CA . ILE A 1 183 ? 1.338 7.692 14.131 1.00 97.31 183 ILE A CA 1
ATOM 1517 C C . ILE A 1 183 ? 1.502 7.188 15.572 1.00 97.31 183 ILE A C 1
ATOM 1519 O O . ILE A 1 183 ? 1.051 6.089 15.885 1.00 97.31 183 ILE A O 1
ATOM 1523 N N . ARG A 1 184 ? 2.045 8.008 16.482 1.00 97.00 184 ARG A N 1
ATOM 1524 C CA . ARG A 1 184 ? 2.221 7.647 17.906 1.00 97.00 184 ARG A CA 1
ATOM 1525 C C . ARG A 1 184 ? 0.909 7.382 18.649 1.00 97.00 184 ARG A C 1
A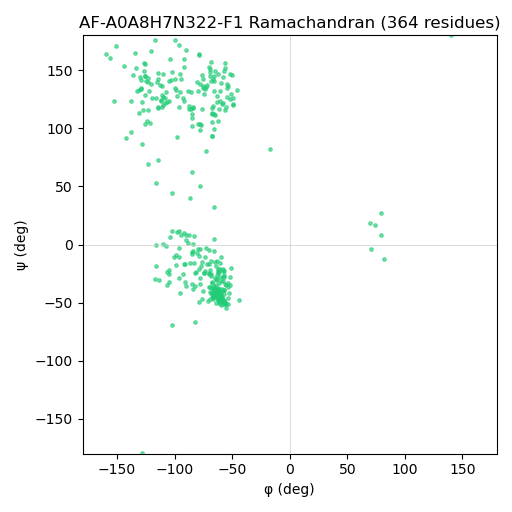TOM 1527 O O . ARG A 1 184 ? 0.913 6.665 19.642 1.00 97.00 184 ARG A O 1
ATOM 1534 N N . LYS A 1 185 ? -0.223 7.914 18.172 1.00 97.06 185 LYS A N 1
ATOM 1535 C CA . LYS A 1 185 ? -1.551 7.613 18.746 1.00 97.06 185 LYS A CA 1
ATOM 1536 C C . LYS A 1 185 ? -2.029 6.193 18.417 1.00 97.06 185 LYS A C 1
ATOM 1538 O O . LYS A 1 185 ? -2.927 5.676 19.082 1.00 97.06 185 LYS A O 1
ATOM 1543 N N . CYS A 1 186 ? -1.419 5.539 17.429 1.00 98.06 186 CYS A N 1
ATOM 1544 C CA . CYS A 1 186 ? -1.684 4.148 17.075 1.00 98.06 186 CYS A CA 1
ATOM 1545 C C . CYS A 1 186 ? -0.840 3.206 17.949 1.00 98.06 186 CYS A C 1
ATOM 1547 O O . CYS A 1 186 ? 0.002 2.475 17.451 1.00 98.06 186 CYS A O 1
ATOM 1549 N N . ILE A 1 187 ? -1.045 3.221 19.268 1.00 97.56 187 ILE A N 1
ATOM 1550 C CA . ILE A 1 187 ? -0.167 2.545 20.248 1.00 97.56 187 ILE A CA 1
ATOM 1551 C C . ILE A 1 187 ? -0.000 1.025 20.041 1.00 97.56 187 ILE A C 1
ATOM 1553 O O . ILE A 1 187 ? 0.965 0.439 20.523 1.00 97.56 187 ILE A O 1
ATOM 1557 N N . ARG A 1 188 ? -0.929 0.372 19.325 1.00 97.94 188 ARG A N 1
ATOM 1558 C CA . ARG A 1 188 ? -0.866 -1.060 18.974 1.00 97.94 188 ARG A CA 1
ATOM 1559 C C . ARG A 1 188 ? -0.287 -1.325 17.581 1.00 97.94 188 ARG A C 1
ATOM 1561 O O . ARG A 1 188 ? -0.395 -2.453 17.101 1.00 97.94 188 ARG A O 1
ATOM 1568 N N . LEU A 1 189 ? 0.307 -0.324 16.932 1.00 98.56 189 LEU A N 1
ATOM 1569 C CA . LEU A 1 189 ? 0.916 -0.468 15.614 1.00 98.56 189 LEU A CA 1
ATOM 1570 C C . LEU A 1 189 ? 2.049 -1.504 15.664 1.00 98.56 189 LEU A C 1
ATOM 1572 O O . LEU A 1 189 ? 2.984 -1.373 16.449 1.00 98.56 189 LEU A O 1
ATOM 1576 N N . ARG A 1 190 ? 1.945 -2.527 14.816 1.00 98.12 190 ARG A N 1
ATOM 1577 C CA . ARG A 1 190 ? 2.909 -3.621 14.631 1.00 98.12 190 ARG A CA 1
ATOM 1578 C C . ARG A 1 190 ? 3.679 -3.491 13.326 1.00 98.12 190 ARG A C 1
ATOM 1580 O O . ARG A 1 190 ? 4.867 -3.802 13.300 1.00 98.12 190 ARG A O 1
ATOM 1587 N N . HIS A 1 191 ? 3.027 -2.994 12.279 1.00 98.31 191 HIS A N 1
ATOM 1588 C CA . HIS A 1 191 ? 3.601 -2.885 10.943 1.00 98.31 191 HIS A CA 1
ATOM 1589 C C . HIS A 1 191 ? 3.431 -1.464 10.408 1.00 98.31 191 HIS A C 1
ATOM 1591 O O . HIS A 1 191 ? 2.312 -0.950 10.319 1.00 98.31 191 HIS A O 1
ATOM 1597 N N . LEU A 1 192 ? 4.546 -0.832 10.051 1.00 97.75 192 LEU A N 1
ATOM 1598 C CA . LEU A 1 192 ? 4.575 0.487 9.433 1.00 97.75 192 LEU A CA 1
ATOM 1599 C C . LEU A 1 192 ? 5.406 0.426 8.154 1.00 97.75 192 LEU A C 1
ATOM 1601 O O . LEU A 1 192 ? 6.606 0.193 8.209 1.00 97.75 192 LEU A O 1
ATOM 1605 N N . GLU A 1 193 ? 4.781 0.660 7.008 1.00 97.31 193 GLU A N 1
ATOM 1606 C CA . GLU A 1 193 ? 5.475 0.775 5.725 1.00 97.31 193 GLU A CA 1
ATOM 1607 C C . GLU A 1 193 ? 5.433 2.222 5.235 1.00 97.31 193 GLU A C 1
ATOM 1609 O O . GLU A 1 193 ? 4.353 2.805 5.133 1.00 97.31 193 GLU A O 1
ATOM 1614 N N . LEU A 1 194 ? 6.589 2.799 4.910 1.00 94.69 194 LEU A N 1
ATOM 1615 C CA . LEU A 1 194 ? 6.736 4.197 4.516 1.00 94.69 194 LEU A CA 1
ATOM 1616 C C . LEU A 1 194 ? 7.540 4.351 3.222 1.00 94.69 194 LEU A C 1
ATOM 1618 O O . LEU A 1 194 ? 8.546 3.677 3.037 1.00 94.69 194 LEU A O 1
ATOM 1622 N N . PRO A 1 195 ? 7.201 5.324 2.366 1.00 92.19 195 PRO A N 1
ATOM 1623 C CA . PRO A 1 195 ? 8.097 5.779 1.325 1.00 92.19 195 PRO A CA 1
ATOM 1624 C C . PRO A 1 195 ? 9.419 6.277 1.903 1.00 92.19 195 PRO A C 1
ATOM 1626 O O . PRO A 1 195 ? 9.457 6.960 2.928 1.00 92.19 195 PRO A O 1
ATOM 1629 N N . ALA A 1 196 ? 10.506 6.037 1.182 1.00 87.50 196 ALA A N 1
ATOM 1630 C CA . ALA A 1 196 ? 11.846 6.389 1.639 1.00 87.50 196 ALA A CA 1
ATOM 1631 C C . ALA A 1 196 ? 12.075 7.895 1.897 1.00 87.50 196 ALA A C 1
ATOM 1633 O O . ALA A 1 196 ? 13.024 8.268 2.575 1.00 87.50 196 ALA A O 1
ATOM 1634 N N . TRP A 1 197 ? 11.214 8.795 1.414 1.00 85.75 197 TRP A N 1
ATOM 1635 C CA . TRP A 1 197 ? 11.334 10.222 1.735 1.00 85.75 197 TRP A CA 1
ATOM 1636 C C . TRP A 1 197 ? 10.990 10.548 3.200 1.00 85.75 197 TRP A C 1
ATOM 1638 O O . TRP A 1 197 ? 11.502 11.534 3.731 1.00 85.75 197 TRP A O 1
ATOM 1648 N N . TYR A 1 198 ? 10.179 9.722 3.876 1.00 86.69 198 TYR A N 1
ATOM 1649 C CA . TYR A 1 198 ? 9.819 9.929 5.287 1.00 86.69 198 TYR A CA 1
ATOM 1650 C C . TYR A 1 198 ? 10.989 9.736 6.237 1.00 86.69 198 TYR A C 1
ATOM 1652 O O . TYR A 1 198 ? 10.978 10.316 7.317 1.00 86.69 198 TYR A O 1
ATOM 1660 N N . ILE A 1 199 ? 11.979 8.945 5.826 1.00 84.75 199 ILE A N 1
ATOM 1661 C CA . ILE A 1 199 ? 13.201 8.678 6.585 1.00 84.75 199 ILE A CA 1
ATOM 1662 C C . ILE A 1 199 ? 14.382 9.546 6.140 1.00 84.75 199 ILE A C 1
ATOM 1664 O O . ILE A 1 199 ? 15.519 9.292 6.524 1.00 84.75 199 ILE A O 1
ATOM 1668 N N . ASN A 1 200 ? 14.138 10.566 5.311 1.00 85.50 200 ASN A N 1
ATOM 1669 C CA . ASN A 1 200 ? 15.170 11.539 4.973 1.00 85.50 200 ASN A CA 1
ATOM 1670 C C . ASN A 1 200 ? 15.745 12.134 6.274 1.00 85.50 200 ASN A C 1
ATOM 1672 O O . ASN A 1 200 ? 14.947 12.519 7.128 1.00 85.50 200 ASN A O 1
ATOM 1676 N N . PRO A 1 201 ? 17.073 12.275 6.436 1.00 83.19 201 PRO A N 1
ATOM 1677 C CA . PRO A 1 201 ? 17.679 12.834 7.648 1.00 83.19 201 PRO A CA 1
ATOM 1678 C C . PRO A 1 201 ? 17.110 14.196 8.091 1.00 83.19 201 PRO A C 1
ATOM 1680 O O . PRO A 1 201 ? 17.060 14.487 9.284 1.00 83.19 201 PRO A O 1
ATOM 1683 N N . ALA A 1 202 ? 16.605 15.016 7.159 1.00 82.62 202 ALA A N 1
ATOM 1684 C CA . ALA A 1 202 ? 15.917 16.276 7.471 1.00 82.62 202 ALA A CA 1
ATOM 1685 C C . ALA A 1 202 ? 14.536 16.080 8.144 1.00 82.62 202 ALA A C 1
ATOM 1687 O O . ALA A 1 202 ? 13.996 16.978 8.795 1.00 82.62 202 ALA A O 1
ATOM 1688 N N . HIS A 1 203 ? 13.930 14.910 7.969 1.00 78.94 203 HIS A N 1
ATOM 1689 C CA . HIS A 1 203 ? 12.580 14.546 8.404 1.00 78.94 203 HIS A CA 1
ATOM 1690 C C . HIS A 1 203 ? 12.558 13.417 9.440 1.00 78.94 203 HIS A C 1
ATOM 1692 O O . HIS A 1 203 ? 11.583 13.301 10.184 1.00 78.94 203 HIS A O 1
ATOM 1698 N N . PHE A 1 204 ? 13.631 12.646 9.570 1.00 79.06 204 PHE A N 1
ATOM 1699 C CA . PHE A 1 204 ? 13.741 11.525 10.491 1.00 79.06 204 PHE A CA 1
ATOM 1700 C C . PHE A 1 204 ? 15.153 11.470 11.062 1.00 79.06 204 PHE A C 1
ATOM 1702 O O . PHE A 1 204 ? 16.067 10.894 10.483 1.00 79.06 204 PHE A O 1
ATOM 1709 N N . ASN A 1 205 ? 15.327 12.137 12.199 1.00 79.88 205 ASN A N 1
ATOM 1710 C CA . ASN A 1 205 ? 16.572 12.118 12.953 1.00 79.88 205 ASN A CA 1
ATOM 1711 C C . ASN A 1 205 ? 16.509 11.072 14.077 1.00 79.88 205 ASN A C 1
ATOM 1713 O O . ASN A 1 205 ? 15.443 10.520 14.376 1.00 79.88 205 ASN A O 1
ATOM 1717 N N . ILE A 1 206 ? 17.652 10.847 14.730 1.00 79.19 206 ILE A N 1
ATOM 1718 C CA . ILE A 1 206 ? 17.788 9.982 15.913 1.00 79.19 206 ILE A CA 1
ATOM 1719 C C . ILE A 1 206 ? 16.667 10.207 16.933 1.00 79.19 206 ILE A C 1
ATOM 1721 O O . ILE A 1 206 ? 16.027 9.263 17.391 1.00 79.19 206 ILE A O 1
ATOM 1725 N N . HIS A 1 207 ? 16.387 11.469 17.255 1.00 83.00 207 HIS A N 1
ATOM 1726 C CA . HIS A 1 207 ? 15.418 11.823 18.279 1.00 83.00 207 HIS A CA 1
ATOM 1727 C C . HIS A 1 207 ? 14.008 11.348 17.909 1.00 83.00 207 HIS A C 1
ATOM 1729 O O . HIS A 1 207 ? 13.322 10.749 18.736 1.00 83.00 207 HIS A O 1
ATOM 1735 N N . ARG A 1 208 ? 13.584 11.533 16.651 1.00 86.06 208 ARG A N 1
ATOM 1736 C CA . ARG A 1 208 ? 12.286 11.031 16.175 1.00 86.06 208 ARG A CA 1
ATOM 1737 C C . ARG A 1 208 ? 12.213 9.512 16.181 1.00 86.06 208 ARG A C 1
ATOM 1739 O O . ARG A 1 208 ? 11.172 8.991 16.576 1.00 86.06 208 ARG A O 1
ATOM 1746 N N . SER A 1 209 ? 13.281 8.829 15.777 1.00 83.38 209 SER A N 1
ATOM 1747 C CA . SER A 1 209 ? 13.342 7.365 15.809 1.00 83.38 209 SER A CA 1
ATOM 1748 C C . SER A 1 209 ? 13.199 6.836 17.237 1.00 83.38 209 SER A C 1
ATOM 1750 O O . SER A 1 209 ? 12.304 6.038 17.515 1.00 83.38 209 SER A O 1
ATOM 1752 N N . ASN A 1 210 ? 13.964 7.392 18.181 1.00 84.44 210 ASN A N 1
ATOM 1753 C CA . ASN A 1 210 ? 13.893 7.024 19.595 1.00 84.44 210 ASN A CA 1
ATOM 1754 C C . ASN A 1 210 ? 12.506 7.310 20.189 1.00 84.44 210 ASN A C 1
ATOM 1756 O O . ASN A 1 210 ? 11.948 6.483 20.910 1.00 84.44 210 ASN A O 1
ATOM 1760 N N . GLN A 1 211 ? 11.907 8.458 19.863 1.00 89.44 211 GLN A N 1
ATOM 1761 C CA . GLN A 1 211 ? 10.539 8.769 20.278 1.00 89.44 211 GLN A CA 1
ATOM 1762 C C . GLN A 1 211 ? 9.509 7.808 19.671 1.00 89.44 211 GLN A C 1
ATOM 1764 O O . GLN A 1 211 ? 8.543 7.456 20.342 1.00 89.44 211 GLN A O 1
ATOM 1769 N N . LEU A 1 212 ? 9.689 7.392 18.414 1.00 89.81 212 LEU A N 1
ATOM 1770 C CA . LEU A 1 212 ? 8.808 6.431 17.753 1.00 89.81 212 LEU A CA 1
ATOM 1771 C C . LEU A 1 212 ? 8.909 5.053 18.415 1.00 89.81 212 LEU A C 1
ATOM 1773 O O . LEU A 1 212 ? 7.877 4.477 18.746 1.00 89.81 212 LEU A O 1
ATOM 1777 N N . ALA A 1 213 ? 10.126 4.565 18.665 1.00 89.56 213 ALA A N 1
ATOM 1778 C CA . ALA A 1 213 ? 10.370 3.285 19.327 1.00 89.56 213 ALA A CA 1
ATOM 1779 C C . ALA A 1 213 ? 9.778 3.248 20.746 1.00 89.56 213 ALA A C 1
ATOM 1781 O O . ALA A 1 213 ? 9.134 2.267 21.116 1.00 89.56 213 ALA A O 1
ATOM 1782 N N . LYS A 1 214 ? 9.926 4.338 21.514 1.00 91.94 214 LYS A N 1
ATOM 1783 C CA . LYS A 1 214 ? 9.318 4.479 22.849 1.00 91.94 214 LYS A CA 1
ATOM 1784 C C . LYS A 1 214 ? 7.790 4.525 22.793 1.00 91.94 214 LYS A C 1
ATOM 1786 O O . LYS A 1 214 ? 7.129 3.888 23.604 1.00 91.94 214 LYS A O 1
ATOM 1791 N N . ALA A 1 215 ? 7.226 5.276 21.847 1.00 94.94 215 ALA A N 1
ATOM 1792 C CA . ALA A 1 215 ? 5.778 5.444 21.733 1.00 94.94 215 ALA A CA 1
ATOM 1793 C C . ALA A 1 215 ? 5.061 4.211 21.159 1.00 94.94 215 ALA A C 1
ATOM 1795 O O . ALA A 1 215 ? 3.869 4.034 21.403 1.00 94.94 215 ALA A O 1
ATOM 1796 N N . LEU A 1 216 ? 5.764 3.374 20.390 1.00 96.12 216 LEU A N 1
ATOM 1797 C CA . LEU A 1 216 ? 5.215 2.200 19.714 1.00 96.12 216 LEU A CA 1
ATOM 1798 C C . LEU A 1 216 ? 5.967 0.923 20.130 1.00 96.12 216 LEU A C 1
ATOM 1800 O O . LEU A 1 216 ? 6.663 0.314 19.312 1.00 96.12 216 LEU A O 1
ATOM 1804 N N . PRO A 1 217 ? 5.812 0.462 21.385 1.00 94.38 217 PRO A N 1
ATOM 1805 C CA . PRO A 1 217 ? 6.550 -0.694 21.900 1.00 94.38 217 PRO A CA 1
ATOM 1806 C C . PRO A 1 217 ? 6.232 -1.995 21.144 1.00 94.38 217 PRO A C 1
ATOM 1808 O O . PRO A 1 217 ? 7.056 -2.913 21.098 1.00 94.38 217 PRO A O 1
ATOM 1811 N N . HIS A 1 218 ? 5.056 -2.065 20.514 1.00 96.50 218 HIS A N 1
ATOM 1812 C CA . HIS A 1 218 ? 4.601 -3.209 19.727 1.00 96.50 218 HIS A CA 1
ATOM 1813 C C . HIS A 1 218 ? 5.022 -3.165 18.255 1.00 96.50 218 HIS A C 1
ATOM 1815 O O . HIS A 1 218 ? 4.676 -4.093 17.528 1.00 96.50 218 HIS A O 1
ATOM 1821 N N . LEU A 1 219 ? 5.763 -2.143 17.809 1.00 96.81 219 LEU A N 1
ATOM 1822 C CA . LEU A 1 219 ? 6.208 -2.056 16.421 1.00 96.81 219 LEU A CA 1
ATOM 1823 C C . LEU A 1 219 ? 7.221 -3.172 16.131 1.00 96.81 219 LEU A C 1
ATOM 1825 O O . LEU A 1 219 ? 8.323 -3.196 16.685 1.00 96.81 219 LEU A O 1
ATOM 1829 N N . GLN A 1 220 ? 6.816 -4.113 15.281 1.00 95.69 220 GLN A N 1
ATOM 1830 C CA . GLN A 1 220 ? 7.579 -5.297 14.892 1.00 95.69 220 GLN A CA 1
ATOM 1831 C C . GLN A 1 220 ? 8.340 -5.054 13.590 1.00 95.69 220 GLN A C 1
ATOM 1833 O O . GLN A 1 220 ? 9.500 -5.451 13.474 1.00 95.69 220 GLN A O 1
ATOM 1838 N N . SER A 1 221 ? 7.716 -4.392 12.612 1.00 95.44 221 SER A N 1
ATOM 1839 C CA . SER A 1 221 ? 8.361 -4.052 11.344 1.00 95.44 221 SER A CA 1
ATOM 1840 C C . SER A 1 221 ? 8.177 -2.584 10.972 1.00 95.44 221 SER A C 1
ATOM 1842 O O . SER A 1 221 ? 7.075 -2.034 11.010 1.00 95.44 221 SER A O 1
ATOM 1844 N N . LEU A 1 222 ? 9.295 -1.972 10.583 1.00 95.19 222 LEU A N 1
ATOM 1845 C CA . LEU A 1 222 ? 9.343 -0.745 9.808 1.00 95.19 222 LEU A CA 1
ATOM 1846 C C . LEU A 1 222 ? 9.887 -1.109 8.430 1.00 95.19 222 LEU A C 1
ATOM 1848 O O . LEU A 1 222 ? 11.001 -1.618 8.321 1.00 95.19 222 LEU A O 1
ATOM 1852 N N . GLU A 1 223 ? 9.098 -0.888 7.393 1.00 96.12 223 GLU A N 1
ATOM 1853 C CA . GLU A 1 223 ? 9.486 -1.148 6.012 1.00 96.12 223 GLU A CA 1
ATOM 1854 C C . GLU A 1 223 ? 9.571 0.147 5.230 1.00 96.12 223 GLU A C 1
ATOM 1856 O O . GLU A 1 223 ? 8.754 1.053 5.397 1.00 96.12 223 GLU A O 1
ATOM 1861 N N . ILE A 1 224 ? 10.557 0.212 4.348 1.00 94.56 224 ILE A N 1
ATOM 1862 C CA . ILE A 1 224 ? 10.740 1.322 3.436 1.00 94.56 224 ILE A CA 1
ATOM 1863 C C . ILE A 1 224 ? 10.425 0.852 2.037 1.00 94.56 224 ILE A C 1
ATOM 1865 O O . ILE A 1 224 ? 11.047 -0.084 1.540 1.00 94.56 224 ILE A O 1
ATOM 1869 N N . SER A 1 225 ? 9.434 1.488 1.425 1.00 94.94 225 SER A N 1
ATOM 1870 C CA . SER A 1 225 ? 8.899 1.099 0.135 1.00 94.94 225 SER A CA 1
ATOM 1871 C C . SER A 1 225 ? 9.238 2.101 -0.958 1.00 94.94 225 SER A C 1
ATOM 1873 O O . SER A 1 225 ? 9.312 3.319 -0.756 1.00 94.94 225 SER A O 1
ATOM 1875 N N . HIS A 1 226 ? 9.421 1.565 -2.156 1.00 93.25 226 HIS A N 1
ATOM 1876 C CA . HIS A 1 226 ? 9.530 2.320 -3.391 1.00 93.25 226 HIS A CA 1
ATOM 1877 C C . HIS A 1 226 ? 8.508 1.773 -4.377 1.00 93.25 226 HIS A C 1
ATOM 1879 O O . HIS A 1 226 ? 8.251 0.573 -4.403 1.00 93.25 226 HIS A O 1
ATOM 1885 N N . LEU A 1 227 ? 7.941 2.652 -5.199 1.00 92.94 227 LEU A N 1
ATOM 1886 C CA . LEU A 1 227 ? 7.100 2.284 -6.331 1.00 92.94 227 LEU A CA 1
ATOM 1887 C C . LEU A 1 227 ? 7.745 2.868 -7.585 1.00 92.94 227 LEU A C 1
ATOM 1889 O O . LEU A 1 227 ? 7.697 4.073 -7.785 1.00 92.94 227 LEU A O 1
ATOM 1893 N N . LEU A 1 228 ? 8.387 2.047 -8.399 1.00 91.88 228 LEU A N 1
ATOM 1894 C CA . LEU A 1 228 ? 9.164 2.467 -9.561 1.00 91.88 228 LEU A CA 1
ATOM 1895 C C . LEU A 1 228 ? 8.297 2.368 -10.823 1.00 91.88 228 LEU A C 1
ATOM 1897 O O . LEU A 1 228 ? 7.822 1.272 -11.122 1.00 91.88 228 LEU A O 1
ATOM 1901 N N . PRO A 1 229 ? 8.031 3.474 -11.538 1.00 90.94 229 PRO A N 1
ATOM 1902 C CA . PRO A 1 229 ? 7.319 3.429 -12.808 1.00 90.94 229 PRO A CA 1
ATOM 1903 C C . PRO A 1 229 ? 8.265 3.036 -13.951 1.00 90.94 229 PRO A C 1
ATOM 1905 O O . PRO A 1 229 ? 9.382 3.543 -14.034 1.00 90.94 229 PRO A O 1
ATOM 1908 N N . TYR A 1 230 ? 7.779 2.202 -14.865 1.00 90.88 230 TYR A N 1
ATOM 1909 C CA . TYR A 1 230 ? 8.458 1.842 -16.108 1.00 90.88 230 TYR A CA 1
ATOM 1910 C C . TYR A 1 230 ? 7.535 2.125 -17.282 1.00 90.88 230 TYR A C 1
ATOM 1912 O O . TYR A 1 230 ? 6.388 1.678 -17.294 1.00 90.88 230 TYR A O 1
ATOM 1920 N N . SER A 1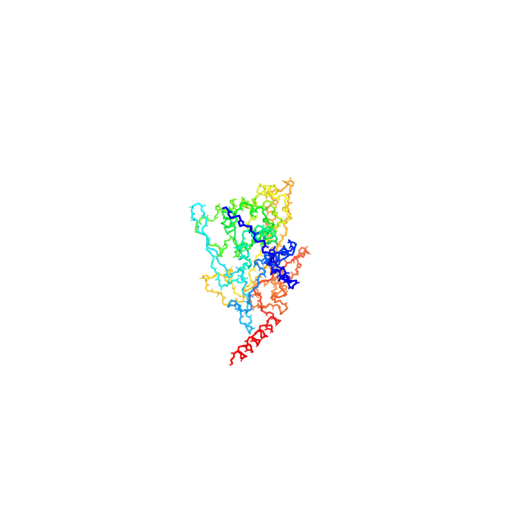 231 ? 8.052 2.858 -18.264 1.00 89.44 231 SER A N 1
ATOM 1921 C CA . SER A 1 231 ? 7.347 3.231 -19.489 1.00 89.44 231 SER A CA 1
ATOM 1922 C C . SER A 1 231 ? 8.319 3.232 -20.661 1.00 89.44 231 SER A C 1
ATOM 1924 O O . SER A 1 231 ? 9.521 3.448 -20.484 1.00 89.44 231 SER A O 1
ATOM 1926 N N . ASN A 1 232 ? 7.789 3.019 -21.860 1.00 86.44 232 ASN A N 1
ATOM 1927 C CA . ASN A 1 232 ? 8.537 3.132 -23.106 1.00 86.44 232 ASN A CA 1
ATOM 1928 C C . ASN A 1 232 ? 8.832 4.589 -23.512 1.00 86.44 232 ASN A C 1
ATOM 1930 O O . ASN A 1 232 ? 9.637 4.812 -24.412 1.00 86.44 232 ASN A O 1
ATOM 1934 N N . LYS A 1 233 ? 8.228 5.596 -22.863 1.00 82.38 233 LYS A N 1
ATOM 1935 C CA . LYS A 1 233 ? 8.478 7.015 -23.168 1.00 82.38 233 LYS A CA 1
ATOM 1936 C C . LYS A 1 233 ? 9.384 7.697 -22.147 1.00 82.38 233 LYS A C 1
ATOM 1938 O O . LYS A 1 233 ? 9.251 7.526 -20.937 1.00 82.38 233 LYS A O 1
ATOM 1943 N N . ALA A 1 234 ? 10.262 8.568 -22.645 1.00 70.00 234 ALA A N 1
ATOM 1944 C CA . ALA A 1 234 ? 11.279 9.247 -21.844 1.00 70.00 234 ALA A CA 1
ATOM 1945 C C . ALA A 1 234 ? 10.751 10.300 -20.854 1.00 70.00 234 ALA A C 1
ATOM 1947 O O . ALA A 1 234 ? 11.472 10.684 -19.935 1.00 70.00 234 ALA A O 1
ATOM 1948 N N . HIS A 1 235 ? 9.507 10.768 -21.015 1.00 62.91 235 HIS A N 1
ATOM 1949 C CA . HIS A 1 235 ? 8.960 11.899 -20.253 1.00 62.91 235 HIS A CA 1
ATOM 1950 C C . HIS A 1 235 ? 7.779 11.543 -19.340 1.00 62.91 235 HIS A C 1
ATOM 1952 O O . HIS A 1 235 ? 7.295 12.403 -18.602 1.00 62.91 235 HIS A O 1
ATOM 1958 N N . SER A 1 236 ? 7.345 10.282 -19.301 1.00 59.88 236 SER A N 1
ATOM 1959 C CA . SER A 1 236 ? 6.224 9.841 -18.462 1.00 59.88 236 SER A CA 1
ATOM 1960 C C . SER A 1 236 ? 6.664 9.467 -17.038 1.00 59.88 236 SER A C 1
ATOM 1962 O O . SER A 1 236 ? 6.154 8.521 -16.444 1.00 59.88 236 SER A O 1
ATOM 1964 N N . TRP A 1 237 ? 7.587 10.228 -16.438 1.00 55.38 237 TRP A N 1
ATOM 1965 C CA . TRP A 1 237 ? 8.034 10.040 -15.043 1.00 55.38 237 TRP A CA 1
ATOM 1966 C C . TRP A 1 237 ? 6.932 10.315 -14.000 1.00 55.38 237 TRP A C 1
ATOM 1968 O O . TRP A 1 237 ? 7.186 10.344 -12.796 1.00 55.38 237 TRP A O 1
ATOM 1978 N N . GLY A 1 238 ? 5.711 10.588 -14.457 1.00 61.62 238 GLY A N 1
ATOM 1979 C CA . GLY A 1 238 ? 4.558 10.878 -13.631 1.00 61.62 238 GLY A CA 1
ATOM 1980 C C . GLY A 1 238 ? 3.663 9.659 -13.480 1.00 61.62 238 GLY A C 1
ATOM 1981 O O . GLY A 1 238 ? 3.412 8.909 -14.414 1.00 61.62 238 GLY A O 1
ATOM 1982 N N . TYR A 1 239 ? 3.107 9.512 -12.292 1.00 71.19 239 TYR A N 1
ATOM 1983 C CA . TYR A 1 239 ? 2.046 8.556 -12.051 1.00 71.19 239 TYR A CA 1
ATOM 1984 C C . TYR A 1 239 ? 0.740 9.144 -12.600 1.00 71.19 239 TYR A C 1
ATOM 1986 O O . TYR A 1 239 ? 0.501 10.348 -12.423 1.00 71.19 239 TYR A O 1
ATOM 1994 N N . PRO A 1 240 ? -0.091 8.332 -13.273 1.00 65.88 240 PRO A N 1
ATOM 1995 C CA . PRO A 1 240 ? -1.301 8.783 -13.935 1.00 65.88 240 PRO A CA 1
ATOM 1996 C C . PRO A 1 240 ? -2.193 9.442 -12.899 1.00 65.88 240 PRO A C 1
ATOM 1998 O O . PRO A 1 240 ? -2.557 8.827 -11.911 1.00 65.88 240 PRO A O 1
ATOM 2001 N N . SER A 1 241 ? -2.540 10.703 -13.114 1.00 69.25 241 SER A N 1
ATOM 2002 C CA . SER A 1 241 ? -3.485 11.401 -12.250 1.00 69.25 241 SER A CA 1
ATOM 2003 C C . SER A 1 241 ? -4.818 11.517 -12.983 1.00 69.25 241 SER A C 1
ATOM 2005 O O . SER A 1 241 ? -4.816 11.822 -14.177 1.00 69.25 241 SER A O 1
ATOM 2007 N N . PRO A 1 242 ? -5.960 11.348 -12.289 1.00 66.81 242 PRO A N 1
ATOM 2008 C CA . PRO A 1 242 ? -7.283 11.494 -12.885 1.00 66.81 242 PRO A CA 1
ATOM 2009 C C . PRO A 1 242 ? -7.533 12.795 -13.668 1.00 66.81 242 PRO A C 1
ATOM 2011 O O . PRO A 1 242 ? -8.447 12.811 -14.486 1.00 66.81 242 PRO A O 1
ATOM 2014 N N . TRP A 1 243 ? -6.744 13.849 -13.438 1.00 66.38 243 TRP A N 1
ATOM 2015 C CA . TRP A 1 243 ? -6.917 15.192 -14.017 1.00 66.38 243 TRP A CA 1
ATOM 2016 C C . TRP A 1 243 ? -6.158 15.411 -15.316 1.00 66.38 243 TRP A C 1
ATOM 2018 O O . TRP A 1 243 ? -6.426 16.375 -16.021 1.00 66.38 243 TRP A O 1
ATOM 2028 N N . TYR A 1 244 ? -5.191 14.551 -15.606 1.00 69.12 244 TYR A N 1
ATOM 2029 C CA . TYR A 1 244 ? -4.472 14.593 -16.866 1.00 69.12 244 TYR A CA 1
ATOM 2030 C C . TYR A 1 244 ? -5.036 13.484 -17.751 1.00 69.12 244 TYR A C 1
ATOM 2032 O O . TYR A 1 244 ? -5.508 12.452 -17.246 1.00 69.12 244 TYR A O 1
ATOM 2040 N N . LYS A 1 245 ? -5.030 13.705 -19.073 1.00 65.00 245 LYS A N 1
ATOM 2041 C CA . LYS A 1 245 ? -5.278 12.616 -20.022 1.00 65.00 245 LYS A CA 1
ATOM 2042 C C . LYS A 1 245 ? -4.374 11.465 -19.600 1.00 65.00 245 LYS A C 1
ATOM 2044 O O . LYS A 1 245 ? -3.191 11.687 -19.329 1.00 65.00 245 LYS A O 1
ATOM 2049 N N . GLN A 1 246 ? -4.971 10.287 -19.396 1.00 62.06 246 GLN A N 1
ATOM 2050 C CA . GLN A 1 246 ? -4.145 9.146 -19.040 1.00 62.06 246 GLN A CA 1
ATOM 2051 C C . GLN A 1 246 ? -3.176 8.953 -20.195 1.00 62.06 246 GLN A C 1
ATOM 2053 O O . GLN A 1 246 ? -3.612 9.053 -21.343 1.00 62.06 246 GLN A O 1
ATOM 2058 N N . PRO A 1 247 ? -1.880 8.796 -19.905 1.00 55.38 247 PRO A N 1
ATOM 2059 C CA . PRO A 1 247 ? -0.953 8.478 -20.965 1.00 55.38 247 PRO A CA 1
ATOM 2060 C C . PRO A 1 247 ? -1.501 7.218 -21.646 1.00 55.38 247 PRO A C 1
ATOM 2062 O O . PRO A 1 247 ? -1.829 6.253 -20.957 1.00 55.38 247 PRO A O 1
ATOM 2065 N N . GLU A 1 248 ? -1.669 7.250 -22.968 1.00 58.34 248 GLU A N 1
ATOM 2066 C CA . GLU A 1 248 ? -2.073 6.113 -23.820 1.00 58.34 248 GLU A CA 1
ATOM 2067 C C . GLU A 1 248 ? -0.984 5.015 -23.835 1.00 58.34 248 GLU A C 1
ATOM 2069 O O . GLU A 1 248 ? -0.702 4.376 -24.842 1.00 58.34 248 GLU A O 1
ATOM 2074 N N . GLU A 1 249 ? -0.261 4.864 -22.729 1.00 70.25 249 GLU A N 1
ATOM 2075 C CA . GLU A 1 249 ? 1.094 4.350 -22.691 1.00 70.25 249 GLU A CA 1
ATOM 2076 C C . GLU A 1 249 ? 1.148 3.105 -21.828 1.00 70.25 249 GLU A C 1
ATOM 2078 O O . GLU A 1 249 ? 0.597 3.046 -20.724 1.00 70.25 249 GLU A O 1
ATOM 2083 N N . ARG A 1 250 ? 1.900 2.123 -22.321 1.00 84.38 250 ARG A N 1
ATOM 2084 C CA . ARG A 1 250 ? 2.205 0.893 -21.602 1.00 84.38 250 ARG A CA 1
ATOM 2085 C C . ARG A 1 250 ? 3.089 1.236 -20.410 1.00 84.38 250 ARG A C 1
ATOM 2087 O O . ARG A 1 250 ? 4.305 1.327 -20.538 1.00 84.38 250 ARG A O 1
ATOM 2094 N N . THR A 1 251 ? 2.461 1.454 -19.261 1.00 88.31 251 THR A N 1
ATOM 2095 C CA . THR A 1 251 ? 3.149 1.765 -18.010 1.00 88.31 251 THR A CA 1
ATOM 2096 C C . THR A 1 251 ? 2.836 0.697 -16.985 1.00 88.31 251 THR A C 1
ATOM 2098 O O . THR A 1 251 ? 1.672 0.458 -16.653 1.00 88.31 251 THR A O 1
ATOM 2101 N N . PHE A 1 252 ? 3.883 0.109 -16.423 1.00 92.19 252 PHE A N 1
ATOM 2102 C CA . PHE A 1 252 ? 3.771 -0.759 -15.260 1.00 92.19 252 PHE A CA 1
ATOM 2103 C C . PHE A 1 252 ? 4.601 -0.199 -14.107 1.00 92.19 252 PHE A C 1
ATOM 2105 O O . PHE A 1 252 ? 5.399 0.727 -14.264 1.00 92.19 252 PHE A O 1
ATOM 2112 N N . TYR A 1 253 ? 4.373 -0.736 -12.918 1.00 93.69 253 TYR A N 1
ATOM 2113 C CA . TYR A 1 253 ? 4.994 -0.276 -11.689 1.00 93.69 253 TYR A CA 1
ATOM 2114 C C . TYR A 1 253 ? 5.604 -1.453 -10.957 1.00 93.69 253 TYR A C 1
ATOM 2116 O O . TYR A 1 253 ? 4.990 -2.514 -10.880 1.00 93.69 253 TYR A O 1
ATOM 2124 N N . VAL A 1 254 ? 6.76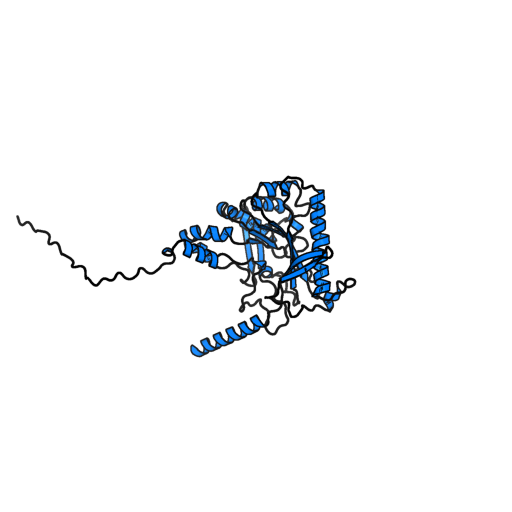8 -1.244 -10.358 1.00 95.50 254 VAL A N 1
ATOM 2125 C CA . VAL A 1 254 ? 7.408 -2.220 -9.480 1.00 95.50 254 VAL A CA 1
ATOM 2126 C C . VAL A 1 254 ? 7.460 -1.654 -8.079 1.00 95.50 254 VAL A C 1
ATOM 2128 O O . VAL A 1 254 ? 8.101 -0.635 -7.838 1.00 95.50 254 VAL A O 1
ATOM 2131 N N . ARG A 1 255 ? 6.800 -2.318 -7.137 1.00 96.12 255 ARG A N 1
ATOM 2132 C CA . ARG A 1 255 ? 7.034 -2.089 -5.718 1.00 96.12 255 ARG A CA 1
ATOM 2133 C C . ARG A 1 255 ? 8.149 -2.986 -5.232 1.00 96.12 255 ARG A C 1
ATOM 2135 O O . ARG A 1 255 ? 8.105 -4.197 -5.433 1.00 96.12 255 ARG A O 1
ATOM 2142 N N . CYS A 1 256 ? 9.077 -2.387 -4.512 1.00 96.50 256 CYS A N 1
ATOM 2143 C CA . CYS A 1 256 ? 10.012 -3.090 -3.655 1.00 96.50 256 CYS A CA 1
ATOM 2144 C C . CYS A 1 256 ? 9.934 -2.492 -2.252 1.00 96.50 256 CYS A C 1
ATOM 2146 O O . CYS A 1 256 ? 9.615 -1.309 -2.090 1.00 96.50 256 CYS A O 1
ATOM 2148 N N . SER A 1 257 ? 10.191 -3.313 -1.240 1.00 96.19 257 SER A N 1
ATOM 2149 C CA . SER A 1 257 ? 10.358 -2.838 0.126 1.00 96.19 257 SER A CA 1
ATOM 2150 C C . SER A 1 257 ? 11.578 -3.474 0.773 1.00 96.19 257 SER A C 1
ATOM 2152 O O . SER A 1 257 ? 11.998 -4.575 0.409 1.00 96.19 257 SER A O 1
ATOM 2154 N N . ARG A 1 258 ? 12.162 -2.751 1.725 1.00 95.81 258 ARG A N 1
ATOM 2155 C CA . ARG A 1 258 ? 13.245 -3.235 2.577 1.00 95.81 258 ARG A CA 1
ATOM 2156 C C . ARG A 1 258 ? 12.893 -2.971 4.030 1.00 95.81 258 ARG A C 1
ATOM 2158 O O . ARG A 1 258 ? 12.448 -1.878 4.381 1.00 95.81 258 ARG A O 1
ATOM 2165 N N . ARG A 1 259 ? 13.080 -3.976 4.884 1.00 95.19 259 ARG A N 1
ATOM 2166 C CA . ARG A 1 259 ? 12.889 -3.821 6.326 1.00 95.19 259 ARG A CA 1
ATOM 2167 C C . ARG A 1 259 ? 14.043 -3.013 6.907 1.00 95.19 259 ARG A C 1
ATOM 2169 O O . ARG A 1 259 ? 15.204 -3.298 6.631 1.00 95.19 259 ARG A O 1
ATOM 2176 N N . VAL A 1 260 ? 13.708 -2.037 7.736 1.00 91.12 260 VAL A N 1
ATOM 2177 C CA . VAL A 1 260 ? 14.662 -1.229 8.491 1.00 91.12 260 VAL A CA 1
ATOM 2178 C C . VAL A 1 260 ? 14.765 -1.777 9.913 1.00 91.12 260 VAL A C 1
ATOM 2180 O O . VAL A 1 260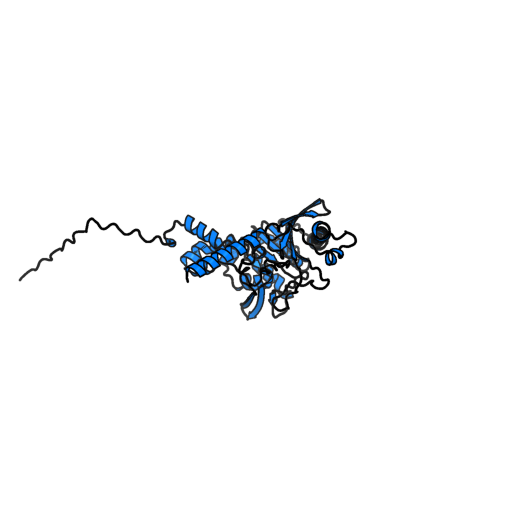 ? 13.728 -2.028 10.540 1.00 91.12 260 VAL A O 1
ATOM 2183 N N . PRO A 1 261 ? 15.985 -1.970 10.445 1.00 86.19 261 PRO A N 1
ATOM 2184 C CA . PRO A 1 261 ? 16.161 -2.378 11.829 1.00 86.19 261 PRO A CA 1
ATOM 2185 C C . PRO A 1 261 ? 15.614 -1.301 12.772 1.00 86.19 261 PRO A C 1
ATOM 2187 O O . PRO A 1 261 ? 15.967 -0.125 12.685 1.00 86.19 261 PRO A O 1
ATOM 2190 N N . LEU A 1 262 ? 14.742 -1.722 13.688 1.00 83.75 262 LEU A N 1
ATOM 2191 C CA . LEU A 1 262 ? 14.253 -0.882 14.776 1.00 83.75 262 LEU A CA 1
ATOM 2192 C C . LEU A 1 262 ? 15.259 -0.947 15.919 1.00 83.75 262 LEU A C 1
ATOM 2194 O O . LEU A 1 262 ? 15.292 -1.917 16.672 1.00 83.75 262 LEU A O 1
ATOM 2198 N N . VAL A 1 263 ? 16.078 0.086 16.040 1.00 81.69 263 VAL A N 1
ATOM 2199 C CA . VAL A 1 263 ? 17.074 0.190 17.105 1.00 81.69 263 VAL A CA 1
ATOM 2200 C C . VAL A 1 263 ? 16.405 0.789 18.342 1.00 81.69 263 VAL A C 1
ATOM 2202 O O . VAL A 1 263 ? 15.945 1.929 18.320 1.00 81.69 263 VAL A O 1
ATOM 2205 N N . ARG A 1 264 ? 16.265 -0.020 19.401 1.00 82.69 264 ARG A N 1
ATOM 2206 C CA . ARG A 1 264 ? 15.507 0.331 20.622 1.00 82.69 264 ARG A CA 1
ATOM 2207 C C . ARG A 1 264 ? 16.381 0.811 21.780 1.00 82.69 264 ARG A C 1
ATOM 2209 O O . ARG A 1 264 ? 15.865 1.441 22.696 1.00 82.69 264 ARG A O 1
ATOM 2216 N N . ASP A 1 265 ? 17.674 0.528 21.731 1.00 83.69 265 ASP A N 1
ATOM 2217 C CA . ASP A 1 265 ? 18.666 0.894 22.751 1.00 83.69 265 ASP A CA 1
ATOM 2218 C C . ASP A 1 265 ? 19.099 2.372 22.676 1.00 83.69 265 ASP A C 1
ATOM 2220 O O . ASP A 1 265 ? 19.848 2.850 23.521 1.00 83.69 265 ASP A O 1
ATOM 2224 N N . GLY A 1 266 ? 18.614 3.117 21.677 1.00 76.94 266 GLY A N 1
ATOM 2225 C CA . GLY A 1 266 ? 18.982 4.512 21.459 1.00 76.94 266 GLY A CA 1
ATOM 2226 C C . GLY A 1 266 ? 20.339 4.712 20.778 1.00 76.94 266 GLY A C 1
ATOM 2227 O O . GLY A 1 266 ? 20.754 5.861 20.644 1.00 76.94 266 GLY A O 1
ATOM 2228 N N . SER A 1 267 ? 20.994 3.647 20.299 1.00 79.88 267 SER A N 1
ATOM 2229 C CA . SER A 1 267 ? 22.320 3.692 19.654 1.00 79.88 267 SER A CA 1
ATOM 2230 C C . SER A 1 267 ? 22.326 4.288 18.238 1.00 79.88 267 SER A C 1
ATOM 2232 O O . SER A 1 267 ? 23.380 4.448 17.623 1.00 79.88 267 SER A O 1
ATOM 2234 N N . TRP A 1 268 ? 21.162 4.644 17.690 1.00 82.38 268 TRP A N 1
ATOM 2235 C CA . TRP A 1 268 ? 21.063 5.241 16.359 1.00 82.38 268 TRP A CA 1
ATOM 2236 C C . TRP A 1 268 ? 21.801 6.571 16.284 1.00 82.38 268 TRP A C 1
ATOM 2238 O O . TRP A 1 268 ? 21.385 7.523 16.909 1.00 82.38 268 TRP A O 1
ATOM 2248 N N . THR A 1 269 ? 22.839 6.709 15.467 1.00 86.56 269 THR A N 1
ATOM 2249 C CA . THR A 1 269 ? 23.489 8.014 15.266 1.00 86.56 269 THR A CA 1
ATOM 2250 C C . THR A 1 269 ? 22.873 8.761 14.079 1.00 86.56 269 THR A C 1
ATOM 2252 O O . THR A 1 269 ? 22.265 8.167 13.186 1.00 86.56 269 THR A O 1
ATOM 2255 N N . ASN A 1 270 ? 23.053 10.088 14.012 1.00 85.25 270 ASN A N 1
ATOM 2256 C CA . ASN A 1 270 ? 22.686 10.854 12.810 1.00 85.25 270 ASN A CA 1
ATOM 2257 C C . ASN A 1 270 ? 23.426 10.345 11.562 1.00 85.25 270 ASN A C 1
ATOM 2259 O O . ASN A 1 270 ? 22.885 10.415 10.459 1.00 85.25 270 ASN A O 1
ATOM 2263 N N . GLN A 1 271 ? 24.649 9.837 11.736 1.00 89.06 271 GLN A N 1
ATOM 2264 C CA . GLN A 1 271 ? 25.426 9.234 10.662 1.00 89.06 271 GLN A CA 1
ATOM 2265 C C . GLN A 1 271 ? 24.801 7.908 10.210 1.00 89.06 271 GLN A C 1
ATOM 2267 O O . GLN A 1 271 ? 24.513 7.767 9.027 1.00 89.06 271 GLN A O 1
ATOM 2272 N N . ALA A 1 272 ? 24.430 7.021 11.140 1.00 87.19 272 ALA A N 1
ATOM 2273 C CA . ALA A 1 272 ? 23.725 5.778 10.820 1.00 87.19 272 ALA A CA 1
ATOM 2274 C C . ALA A 1 272 ? 22.405 6.025 10.066 1.00 87.19 272 ALA A C 1
ATOM 2276 O O . ALA A 1 272 ? 22.090 5.312 9.117 1.00 87.19 272 ALA A O 1
ATOM 2277 N N . ALA A 1 273 ? 21.651 7.070 10.427 1.00 85.25 273 ALA A N 1
ATOM 2278 C CA . ALA A 1 273 ? 20.440 7.456 9.697 1.00 85.25 273 ALA A CA 1
ATOM 2279 C C . ALA A 1 273 ? 20.740 7.941 8.263 1.00 85.25 273 ALA A C 1
ATOM 2281 O O . ALA A 1 273 ? 20.008 7.600 7.331 1.00 85.25 273 ALA A O 1
ATOM 2282 N N . LYS A 1 274 ? 21.818 8.715 8.065 1.00 89.69 274 LYS A N 1
ATOM 2283 C CA . LYS A 1 274 ? 22.281 9.130 6.727 1.00 89.69 274 LYS A CA 1
ATOM 2284 C C . LYS A 1 274 ? 22.732 7.933 5.894 1.00 89.69 274 LYS A C 1
ATOM 2286 O O . LYS A 1 274 ? 22.378 7.864 4.719 1.00 89.69 274 LYS A O 1
ATOM 2291 N N . ASP A 1 275 ? 23.471 7.007 6.494 1.00 91.31 275 ASP A N 1
ATOM 2292 C CA . ASP A 1 275 ? 23.985 5.816 5.818 1.00 91.31 275 ASP A CA 1
ATOM 2293 C C . ASP A 1 275 ? 22.852 4.865 5.439 1.00 91.31 275 ASP A C 1
ATOM 2295 O O . ASP A 1 275 ? 22.800 4.416 4.299 1.00 91.31 275 ASP A O 1
ATOM 2299 N N . LEU A 1 276 ? 21.875 4.662 6.327 1.00 89.50 276 LEU A N 1
ATOM 2300 C CA . LEU A 1 276 ? 20.653 3.919 6.022 1.00 89.50 276 LEU A CA 1
ATOM 2301 C C . LEU A 1 276 ? 19.858 4.575 4.887 1.00 89.50 276 LEU A C 1
ATOM 2303 O O . LEU A 1 276 ? 19.415 3.901 3.962 1.00 89.50 276 LEU A O 1
ATOM 2307 N N . PHE A 1 277 ? 19.670 5.896 4.927 1.00 90.31 277 PHE A N 1
ATOM 2308 C CA . PHE A 1 277 ? 18.980 6.599 3.846 1.00 90.31 277 PHE A CA 1
ATOM 2309 C C . PHE A 1 277 ? 19.722 6.443 2.514 1.00 90.31 277 PHE A C 1
ATOM 2311 O O . PHE A 1 277 ? 19.086 6.209 1.484 1.00 90.31 277 PHE A O 1
ATOM 2318 N N . ARG A 1 278 ? 21.058 6.549 2.529 1.00 92.88 278 ARG A N 1
ATOM 2319 C CA . ARG A 1 278 ? 21.901 6.347 1.347 1.00 92.88 278 ARG A CA 1
ATOM 2320 C C . ARG A 1 278 ? 21.777 4.921 0.823 1.00 92.88 278 ARG A C 1
ATOM 2322 O O . ARG A 1 278 ? 21.555 4.747 -0.370 1.00 92.88 278 ARG A O 1
ATOM 2329 N N . GLU A 1 279 ? 21.865 3.932 1.703 1.00 93.62 279 GLU A N 1
ATOM 2330 C CA . GLU A 1 279 ? 21.689 2.519 1.376 1.00 93.62 279 GLU A CA 1
ATOM 2331 C C . GLU A 1 279 ? 20.337 2.288 0.692 1.00 93.62 279 GLU A C 1
ATOM 2333 O O . GLU A 1 279 ? 20.295 1.777 -0.424 1.00 93.62 279 GLU A O 1
ATOM 2338 N N . LEU A 1 280 ? 19.242 2.776 1.272 1.00 92.75 280 LEU A N 1
ATOM 2339 C CA . LEU A 1 280 ? 17.904 2.573 0.719 1.00 92.75 280 LEU A CA 1
ATOM 2340 C C . LEU A 1 280 ? 17.694 3.292 -0.624 1.00 92.75 280 LEU A C 1
ATOM 2342 O O . LEU A 1 280 ? 17.153 2.715 -1.570 1.00 92.75 280 LEU A O 1
ATOM 2346 N N . GLN A 1 281 ? 18.110 4.556 -0.730 1.00 89.94 281 GLN A N 1
ATOM 2347 C CA . GLN A 1 281 ? 17.816 5.398 -1.897 1.00 89.94 281 GLN A CA 1
ATOM 2348 C C . GLN A 1 281 ? 18.779 5.217 -3.062 1.00 89.94 281 GLN A C 1
ATOM 2350 O O . GLN A 1 281 ? 18.348 5.296 -4.214 1.00 89.94 281 GLN A O 1
ATOM 2355 N N . HIS A 1 282 ? 20.063 5.034 -2.772 1.00 90.50 282 HIS A N 1
ATOM 2356 C CA . HIS A 1 282 ? 21.116 5.008 -3.782 1.00 90.50 282 HIS A CA 1
ATOM 2357 C C . HIS A 1 282 ? 21.621 3.599 -4.067 1.00 90.50 282 HIS A C 1
ATOM 2359 O O . HIS A 1 282 ? 22.049 3.364 -5.190 1.00 90.50 282 HIS A O 1
ATOM 2365 N N . ASN A 1 283 ? 21.509 2.660 -3.122 1.00 94.44 283 ASN A N 1
ATOM 2366 C CA . ASN A 1 283 ? 21.955 1.286 -3.352 1.00 94.44 283 ASN A CA 1
ATOM 2367 C C . ASN A 1 283 ? 20.755 0.383 -3.634 1.00 94.44 283 ASN A C 1
ATOM 2369 O O . ASN A 1 283 ? 20.556 -0.024 -4.774 1.00 94.44 283 ASN A O 1
ATOM 2373 N N . PHE A 1 284 ? 19.899 0.122 -2.643 1.00 95.75 284 PHE A N 1
ATOM 2374 C CA . PHE A 1 284 ? 18.772 -0.804 -2.771 1.00 95.75 284 PHE A CA 1
ATOM 2375 C C . PHE A 1 284 ? 17.857 -0.447 -3.945 1.00 95.75 284 PHE A C 1
ATOM 2377 O O . PHE A 1 284 ? 17.643 -1.266 -4.839 1.00 95.75 284 PHE A O 1
ATOM 2384 N N . ARG A 1 285 ? 17.354 0.792 -3.989 1.00 94.88 285 ARG A N 1
ATOM 2385 C CA . ARG A 1 285 ? 16.469 1.248 -5.068 1.00 94.88 285 ARG A CA 1
ATOM 2386 C C . ARG A 1 285 ? 17.126 1.147 -6.448 1.00 94.88 285 ARG A C 1
ATOM 2388 O O . ARG A 1 285 ? 16.470 0.695 -7.382 1.00 94.88 285 ARG A O 1
ATOM 2395 N N . VAL A 1 286 ? 18.381 1.580 -6.580 1.00 95.12 286 VAL A N 1
ATOM 2396 C CA . VAL A 1 286 ? 19.107 1.567 -7.863 1.00 95.12 286 VAL A CA 1
ATOM 2397 C C . VAL A 1 286 ? 19.378 0.135 -8.300 1.00 95.12 286 VAL A C 1
ATOM 2399 O O . VAL A 1 286 ? 19.112 -0.203 -9.442 1.00 95.12 286 VAL A O 1
ATOM 2402 N N . HIS A 1 287 ? 19.804 -0.743 -7.394 1.00 96.69 287 HIS A N 1
ATOM 2403 C CA . HIS A 1 287 ? 20.027 -2.153 -7.704 1.00 96.69 287 HIS A CA 1
ATOM 2404 C C . HIS A 1 287 ? 18.748 -2.878 -8.112 1.00 96.69 287 HIS A C 1
ATOM 2406 O O . HIS A 1 287 ? 18.785 -3.686 -9.038 1.00 96.69 287 HIS A O 1
ATOM 2412 N N . VAL A 1 288 ? 17.616 -2.582 -7.465 1.00 97.00 288 VAL A N 1
ATOM 2413 C CA . VAL A 1 288 ? 16.313 -3.089 -7.910 1.00 97.00 288 VAL A CA 1
ATOM 2414 C C . VAL A 1 288 ? 15.992 -2.565 -9.310 1.00 97.00 288 VAL A C 1
ATOM 2416 O O . VAL A 1 288 ? 15.616 -3.361 -10.165 1.00 97.00 288 VAL A O 1
ATOM 2419 N N . ASP A 1 289 ? 16.169 -1.265 -9.565 1.00 95.69 289 ASP A N 1
ATOM 2420 C CA . ASP A 1 289 ? 15.903 -0.667 -10.879 1.00 95.69 289 ASP A CA 1
ATOM 2421 C C . ASP A 1 289 ? 16.760 -1.295 -11.985 1.00 95.69 289 ASP A C 1
ATOM 2423 O O . ASP A 1 289 ? 16.232 -1.759 -12.997 1.00 95.69 289 ASP A O 1
ATOM 2427 N N . THR A 1 290 ? 18.069 -1.393 -11.757 1.00 96.12 290 THR A N 1
ATOM 2428 C CA . THR A 1 290 ? 19.021 -2.060 -12.646 1.00 96.12 290 THR A CA 1
ATOM 2429 C C . THR A 1 290 ? 18.629 -3.514 -12.875 1.00 96.12 290 THR A C 1
ATOM 2431 O O . THR A 1 290 ? 18.581 -3.944 -14.021 1.00 96.12 290 THR A O 1
ATOM 2434 N N . ALA A 1 291 ? 18.303 -4.275 -11.826 1.00 96.38 291 ALA A N 1
ATOM 2435 C CA . ALA A 1 291 ? 17.920 -5.680 -11.962 1.00 96.38 291 ALA A CA 1
ATOM 2436 C C . ALA A 1 291 ? 16.616 -5.859 -12.750 1.00 96.38 291 ALA A C 1
ATOM 2438 O O . ALA A 1 291 ? 16.515 -6.792 -13.542 1.00 96.38 291 ALA A O 1
ATOM 2439 N N . VAL A 1 292 ? 15.627 -4.979 -12.567 1.00 95.62 292 VAL A N 1
ATOM 2440 C CA . VAL A 1 292 ? 14.396 -4.999 -13.369 1.00 95.62 292 VAL A CA 1
ATOM 2441 C C . VAL A 1 292 ? 14.720 -4.706 -14.833 1.00 95.62 292 VAL A C 1
ATOM 2443 O O . VAL A 1 292 ? 14.326 -5.478 -15.707 1.00 95.62 292 VAL A O 1
ATOM 2446 N N . LYS A 1 293 ? 15.473 -3.638 -15.111 1.00 95.12 293 LYS A N 1
ATOM 2447 C CA . LYS A 1 293 ? 15.836 -3.243 -16.479 1.00 95.12 293 LYS A CA 1
ATOM 2448 C C . LYS A 1 293 ? 16.622 -4.332 -17.201 1.00 95.12 293 LYS A C 1
ATOM 2450 O O . LYS A 1 293 ? 16.243 -4.709 -18.307 1.00 95.12 293 LYS A O 1
ATOM 2455 N N . THR A 1 294 ? 17.656 -4.880 -16.570 1.00 94.44 294 THR A N 1
ATOM 2456 C CA . THR A 1 294 ? 18.540 -5.847 -17.229 1.00 94.44 294 THR A CA 1
ATOM 2457 C C . THR A 1 294 ? 17.946 -7.248 -17.290 1.00 94.44 294 THR A C 1
ATOM 2459 O O . THR A 1 294 ? 17.874 -7.846 -18.359 1.00 94.44 294 THR A O 1
ATOM 2462 N N . LYS A 1 295 ? 17.446 -7.774 -16.166 1.00 93.31 295 LYS A N 1
ATOM 2463 C CA . LYS A 1 295 ? 17.002 -9.175 -16.086 1.00 93.31 295 LYS A CA 1
ATOM 2464 C C . LYS A 1 295 ? 15.588 -9.398 -16.616 1.00 93.31 295 LYS A C 1
ATOM 2466 O O . LYS A 1 295 ? 15.255 -10.528 -16.957 1.00 93.31 295 LYS A O 1
ATOM 2471 N N . LEU A 1 296 ? 14.735 -8.369 -16.627 1.00 92.25 296 LEU A N 1
ATOM 2472 C CA . LEU A 1 296 ? 13.319 -8.525 -16.988 1.00 92.25 296 LEU A CA 1
ATOM 2473 C C . LEU A 1 296 ? 12.913 -7.748 -18.235 1.00 92.25 296 LEU A C 1
ATOM 2475 O O . LEU A 1 296 ? 11.993 -8.190 -18.918 1.00 92.25 296 LEU A O 1
ATOM 2479 N N . LEU A 1 297 ? 13.564 -6.619 -18.524 1.00 92.25 297 LEU A N 1
ATOM 2480 C CA . LEU A 1 297 ? 13.241 -5.787 -19.689 1.00 92.25 297 LEU A CA 1
ATOM 2481 C C . LEU A 1 297 ? 14.284 -5.868 -20.808 1.00 92.25 297 LEU A C 1
ATOM 2483 O O . LEU A 1 297 ? 14.084 -5.250 -21.847 1.00 92.25 297 LEU A O 1
ATOM 2487 N N . GLY A 1 298 ? 15.357 -6.640 -20.618 1.00 91.12 298 GLY A N 1
ATOM 2488 C CA . GLY A 1 298 ? 16.352 -6.919 -21.653 1.00 91.12 298 GLY A CA 1
ATOM 2489 C C . GLY A 1 298 ? 17.303 -5.765 -21.967 1.00 91.12 298 GLY A C 1
ATOM 2490 O O . GLY A 1 298 ? 17.941 -5.801 -23.012 1.00 91.12 298 GLY A O 1
ATOM 2491 N N . ALA A 1 299 ? 17.403 -4.750 -21.103 1.00 93.25 299 ALA A N 1
ATOM 2492 C CA . ALA A 1 299 ? 18.455 -3.742 -21.233 1.00 93.25 299 ALA A CA 1
ATOM 2493 C C . ALA A 1 299 ? 19.834 -4.335 -20.916 1.00 93.25 299 ALA A C 1
ATOM 2495 O O . ALA A 1 299 ? 19.973 -5.210 -20.056 1.00 93.25 299 ALA A O 1
ATOM 2496 N N . THR A 1 300 ? 20.869 -3.817 -21.563 1.00 94.38 300 THR A N 1
ATOM 2497 C CA . THR A 1 300 ? 22.253 -4.099 -21.171 1.00 94.38 300 THR A CA 1
ATOM 2498 C C . THR A 1 300 ? 22.651 -3.260 -19.952 1.00 94.38 300 THR A C 1
ATOM 2500 O O . THR A 1 300 ? 21.960 -2.307 -19.578 1.00 94.38 300 THR A O 1
ATOM 2503 N N . ILE A 1 301 ? 23.749 -3.626 -19.281 1.00 93.31 301 ILE A N 1
ATOM 2504 C CA . ILE A 1 301 ? 24.234 -2.855 -18.125 1.00 93.31 301 ILE A CA 1
ATOM 2505 C C . ILE A 1 301 ? 24.751 -1.471 -18.542 1.00 93.31 301 ILE A C 1
ATOM 2507 O O . ILE A 1 301 ? 24.538 -0.504 -17.814 1.00 93.31 301 ILE A O 1
ATOM 2511 N N . ASP A 1 302 ? 25.334 -1.378 -19.739 1.00 94.88 302 ASP A N 1
ATOM 2512 C CA . ASP A 1 302 ? 25.840 -0.134 -20.325 1.00 94.88 302 ASP A CA 1
ATOM 2513 C C . ASP A 1 302 ? 24.716 0.693 -20.979 1.00 94.88 302 ASP A C 1
ATOM 2515 O O . ASP A 1 302 ? 24.798 1.917 -21.071 1.00 94.88 302 ASP A O 1
ATOM 2519 N N . GLY A 1 303 ? 23.617 0.035 -21.361 1.00 93.56 303 GLY A N 1
ATOM 2520 C CA . GLY A 1 303 ? 22.451 0.616 -22.018 1.00 93.56 303 GLY A CA 1
ATOM 2521 C C . GLY A 1 303 ? 21.174 0.532 -21.183 1.00 93.56 303 GLY A C 1
ATOM 2522 O O . GLY A 1 303 ? 20.136 0.085 -21.666 1.00 93.56 303 GLY A O 1
ATOM 2523 N N . LEU A 1 304 ? 21.188 1.006 -19.930 1.00 91.50 304 LEU A N 1
ATOM 2524 C CA . LEU A 1 304 ? 20.009 0.947 -19.045 1.00 91.50 304 LEU A CA 1
ATOM 2525 C C . LEU A 1 304 ? 18.768 1.689 -19.556 1.00 91.50 304 LEU A C 1
ATOM 2527 O O . LEU A 1 304 ? 17.707 1.533 -18.959 1.00 91.50 304 LEU A O 1
ATOM 2531 N N . GLU A 1 305 ? 18.873 2.495 -20.609 1.00 92.00 305 GLU A N 1
ATOM 2532 C CA . GLU A 1 305 ? 17.741 3.170 -21.254 1.00 92.00 305 GLU A CA 1
ATOM 2533 C C . GLU A 1 305 ? 17.209 2.411 -22.486 1.00 92.00 305 GLU A C 1
ATOM 2535 O O . GLU A 1 305 ? 16.101 2.697 -22.944 1.00 92.00 305 GLU A O 1
ATOM 2540 N N . GLU A 1 306 ? 17.917 1.382 -22.967 1.00 90.81 306 GLU A N 1
ATOM 2541 C CA . GLU A 1 306 ? 17.508 0.526 -24.096 1.00 90.81 306 GLU A CA 1
ATOM 2542 C C . GLU A 1 306 ? 16.196 -0.221 -23.822 1.00 90.81 306 GLU A C 1
ATOM 2544 O O . GLU A 1 306 ? 15.455 -0.549 -24.748 1.00 90.81 306 GLU A O 1
ATOM 2549 N N . TYR A 1 307 ? 15.833 -0.432 -22.549 1.00 89.69 307 TYR A N 1
ATOM 2550 C CA . TYR A 1 307 ? 14.542 -1.040 -22.195 1.00 89.69 307 TYR A CA 1
ATOM 2551 C C . TYR A 1 307 ? 13.348 -0.254 -22.752 1.00 89.69 307 TYR A C 1
ATOM 2553 O O . TYR A 1 307 ? 12.252 -0.800 -22.879 1.00 89.69 307 TYR A O 1
ATOM 2561 N N . ARG A 1 308 ? 13.518 1.040 -23.052 1.00 88.81 308 ARG A N 1
ATOM 2562 C CA . ARG A 1 308 ? 12.444 1.879 -23.594 1.00 88.81 308 ARG A CA 1
ATOM 2563 C C . ARG A 1 308 ? 12.091 1.507 -25.024 1.00 88.81 308 ARG A C 1
ATOM 2565 O O . ARG A 1 308 ? 10.915 1.549 -25.377 1.00 88.81 308 ARG A O 1
ATOM 2572 N N . THR A 1 309 ? 13.082 1.130 -25.827 1.00 87.06 309 THR A N 1
ATOM 2573 C CA . THR A 1 309 ? 12.874 0.724 -27.223 1.00 87.06 309 THR A CA 1
ATOM 2574 C C . THR A 1 309 ? 12.434 -0.732 -27.310 1.00 87.06 309 THR A C 1
ATOM 2576 O O . THR A 1 309 ? 11.582 -1.076 -28.128 1.00 87.06 309 THR A O 1
ATOM 2579 N N . THR A 1 310 ? 12.952 -1.586 -26.427 1.00 82.19 310 THR A N 1
ATOM 2580 C CA . THR A 1 310 ? 12.635 -3.020 -26.408 1.00 82.19 310 THR A CA 1
ATOM 2581 C C . THR A 1 310 ? 11.386 -3.364 -25.603 1.00 82.19 310 THR A C 1
ATOM 2583 O O . THR A 1 310 ? 10.869 -4.462 -25.788 1.00 82.19 310 THR A O 1
ATOM 2586 N N . PHE A 1 311 ? 10.897 -2.446 -24.757 1.00 81.94 311 PHE A N 1
ATOM 2587 C CA . PHE A 1 311 ? 9.815 -2.564 -23.766 1.00 81.94 311 PHE A CA 1
ATOM 2588 C C . PHE A 1 311 ? 8.876 -3.767 -23.960 1.00 81.94 311 PHE A C 1
ATOM 2590 O O . PHE A 1 311 ? 7.774 -3.666 -24.514 1.00 81.94 311 PHE A O 1
ATOM 2597 N N . ARG A 1 312 ? 9.311 -4.933 -23.474 1.00 84.06 312 ARG A N 1
ATOM 2598 C CA . ARG A 1 312 ? 8.582 -6.202 -23.559 1.00 84.06 312 ARG A CA 1
ATOM 2599 C C . ARG A 1 312 ? 8.555 -6.847 -22.187 1.00 84.06 312 ARG A C 1
ATOM 2601 O O . ARG A 1 312 ? 9.576 -7.279 -21.668 1.00 84.06 312 ARG A O 1
ATOM 2608 N N . LEU A 1 313 ? 7.359 -6.922 -21.608 1.00 86.44 313 LEU A N 1
ATOM 2609 C CA . LEU A 1 313 ? 7.145 -7.705 -20.398 1.00 86.44 313 LEU A CA 1
ATOM 2610 C C . LEU A 1 313 ? 7.212 -9.203 -20.738 1.00 86.44 313 LEU A C 1
ATOM 2612 O O . LEU A 1 313 ? 6.619 -9.617 -21.741 1.00 86.44 313 LEU A O 1
ATOM 2616 N N . PRO A 1 314 ? 7.872 -10.033 -19.910 1.00 89.88 314 PRO A N 1
ATOM 2617 C CA . PRO A 1 314 ? 7.840 -11.481 -20.077 1.00 89.88 314 PRO A CA 1
ATOM 2618 C C . PRO A 1 314 ? 6.396 -11.996 -20.115 1.00 89.88 314 PRO A C 1
ATOM 2620 O O . PRO A 1 314 ? 5.575 -11.588 -19.297 1.00 89.88 314 PRO A O 1
ATOM 2623 N N . ARG A 1 315 ? 6.076 -12.936 -21.018 1.00 87.25 315 ARG A N 1
ATOM 2624 C CA . ARG A 1 315 ? 4.704 -13.479 -21.165 1.00 87.25 315 ARG A CA 1
ATOM 2625 C C . ARG A 1 315 ? 4.145 -14.097 -19.878 1.00 87.25 315 ARG A C 1
ATOM 2627 O O . ARG A 1 315 ? 2.940 -14.093 -19.678 1.00 87.25 315 ARG A O 1
ATOM 2634 N N . GLN A 1 316 ? 5.023 -14.609 -19.016 1.00 90.94 316 GLN A N 1
ATOM 2635 C CA . GLN A 1 316 ? 4.671 -15.193 -17.717 1.00 90.94 316 GLN A CA 1
ATOM 2636 C C . GLN A 1 316 ? 4.421 -14.140 -16.620 1.00 90.94 316 GLN A C 1
ATOM 2638 O O . GLN A 1 316 ? 4.145 -14.496 -15.475 1.00 90.94 316 GLN A O 1
ATOM 2643 N N . LEU A 1 317 ? 4.610 -12.851 -16.910 1.00 93.06 317 LEU A N 1
ATOM 2644 C CA . LEU A 1 317 ? 4.393 -11.764 -15.965 1.00 93.06 317 LEU A CA 1
ATOM 2645 C C . LEU A 1 317 ? 3.008 -11.150 -16.200 1.00 93.06 317 LEU A C 1
ATOM 2647 O O . LEU A 1 317 ? 2.832 -10.237 -17.005 1.00 93.06 317 LEU A O 1
ATOM 2651 N N . ASP A 1 318 ? 2.027 -11.668 -15.471 1.00 92.69 318 ASP A N 1
ATOM 2652 C CA . ASP A 1 318 ? 0.627 -11.252 -15.532 1.00 92.69 318 ASP A CA 1
ATOM 2653 C C . ASP A 1 318 ? 0.071 -10.918 -14.137 1.00 92.69 318 ASP A C 1
ATOM 2655 O O . ASP A 1 318 ? 0.771 -10.982 -13.123 1.00 92.69 318 ASP A O 1
ATOM 2659 N N . GLU A 1 319 ? -1.206 -10.539 -14.074 1.00 90.56 319 GLU A N 1
ATOM 2660 C CA . GLU A 1 319 ? -1.872 -10.147 -12.827 1.00 90.56 319 GLU A CA 1
ATOM 2661 C C . GLU A 1 319 ? -1.848 -11.215 -11.710 1.00 90.56 319 GLU A C 1
ATOM 2663 O O . GLU A 1 319 ? -2.021 -10.861 -10.540 1.00 9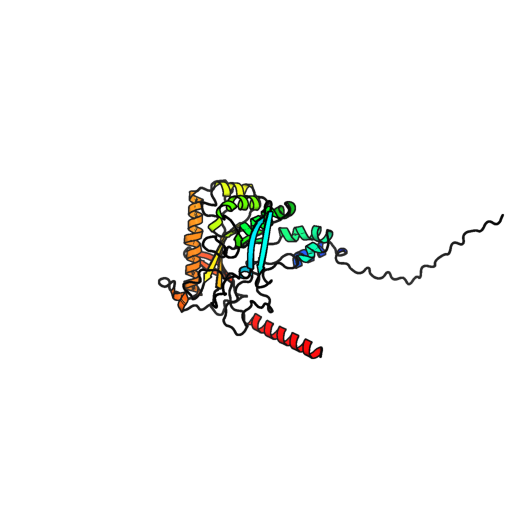0.56 319 GLU A O 1
ATOM 2668 N N . HIS A 1 320 ? -1.686 -12.504 -12.027 1.00 91.88 320 HIS A N 1
ATOM 2669 C CA . HIS A 1 320 ? -1.615 -13.597 -11.041 1.00 91.88 320 HIS A CA 1
ATOM 2670 C C . HIS A 1 320 ? -0.172 -13.965 -10.709 1.00 91.88 320 HIS A C 1
ATOM 2672 O O . HIS A 1 320 ? 0.129 -14.320 -9.574 1.00 91.88 320 HIS A O 1
ATOM 2678 N N . ASN A 1 321 ? 0.735 -13.770 -11.658 1.00 95.12 321 ASN A N 1
ATOM 2679 C CA . ASN A 1 321 ? 2.162 -14.008 -11.522 1.00 95.12 321 ASN A CA 1
ATOM 2680 C C . ASN A 1 321 ? 2.931 -12.697 -11.319 1.00 95.12 321 ASN A C 1
ATOM 2682 O O . ASN A 1 321 ? 3.981 -12.493 -11.923 1.00 95.12 321 ASN A O 1
ATOM 2686 N N . CYS A 1 322 ? 2.429 -11.805 -10.464 1.00 96.00 322 CYS A N 1
ATOM 2687 C CA . CYS A 1 322 ? 2.940 -10.440 -10.322 1.00 96.00 322 CYS A CA 1
ATOM 2688 C C . CYS A 1 322 ? 4.052 -10.273 -9.274 1.00 96.00 322 CYS A C 1
ATOM 2690 O O . CYS A 1 322 ? 4.486 -9.155 -9.017 1.00 96.00 322 CYS A O 1
ATOM 2692 N N . VAL A 1 323 ? 4.517 -11.348 -8.637 1.00 97.25 323 VAL A N 1
ATOM 2693 C CA . VAL A 1 323 ? 5.583 -11.304 -7.624 1.00 97.25 323 VAL A CA 1
ATOM 2694 C C . VAL A 1 323 ? 6.822 -12.015 -8.156 1.00 97.25 323 VAL A C 1
ATOM 2696 O O . VAL A 1 323 ? 6.721 -13.077 -8.776 1.00 97.25 323 VAL A O 1
ATOM 2699 N N . ARG A 1 324 ? 8.001 -11.430 -7.935 1.00 97.00 324 ARG A N 1
ATOM 2700 C CA . ARG A 1 324 ? 9.293 -12.025 -8.296 1.00 97.00 324 ARG A CA 1
ATOM 2701 C C . ARG A 1 324 ? 10.295 -11.840 -7.169 1.00 97.00 324 ARG A C 1
ATOM 2703 O O . ARG A 1 324 ? 10.293 -10.817 -6.490 1.00 97.00 324 ARG A O 1
ATOM 2710 N N . ARG A 1 325 ? 11.173 -12.824 -7.003 1.00 97.31 325 ARG A N 1
ATOM 2711 C CA . ARG A 1 325 ? 12.385 -12.688 -6.195 1.00 97.31 325 ARG A CA 1
ATOM 2712 C C . ARG A 1 325 ? 13.531 -12.330 -7.124 1.00 97.31 325 ARG A C 1
ATOM 2714 O O . ARG A 1 325 ? 13.692 -12.967 -8.161 1.00 97.31 325 ARG A O 1
ATOM 2721 N N . ILE A 1 326 ? 14.297 -11.313 -6.762 1.00 96.69 326 ILE A N 1
ATOM 2722 C CA . ILE A 1 326 ? 15.486 -10.897 -7.503 1.00 96.69 326 ILE A CA 1
ATOM 2723 C C . ILE A 1 326 ? 16.694 -10.915 -6.575 1.00 96.69 326 ILE A C 1
ATOM 2725 O O . ILE A 1 326 ? 16.584 -10.565 -5.401 1.00 96.69 326 ILE A O 1
ATOM 2729 N N . THR A 1 327 ? 17.839 -11.316 -7.117 1.00 96.06 327 THR A N 1
ATOM 2730 C CA . THR A 1 327 ? 19.135 -11.233 -6.435 1.00 96.06 327 THR A CA 1
ATOM 2731 C C . THR A 1 327 ? 19.800 -9.911 -6.795 1.00 96.06 327 THR A C 1
ATOM 2733 O O . THR A 1 327 ? 19.974 -9.612 -7.987 1.00 96.06 327 THR A O 1
ATOM 2736 N N . LEU A 1 328 ? 20.125 -9.126 -5.770 1.00 94.31 328 LEU A N 1
ATOM 2737 C CA . LEU A 1 328 ? 20.847 -7.860 -5.853 1.00 94.31 328 LEU A CA 1
ATOM 2738 C C . LEU A 1 328 ? 22.357 -8.114 -6.025 1.00 94.31 328 LEU A C 1
ATOM 2740 O O . LEU A 1 328 ? 22.820 -9.214 -5.723 1.00 94.31 328 LEU A O 1
ATOM 2744 N N . PRO A 1 329 ? 23.149 -7.116 -6.462 1.00 91.75 329 PRO A N 1
ATOM 2745 C CA . PRO A 1 329 ? 24.605 -7.254 -6.581 1.00 91.75 329 PRO A CA 1
ATOM 2746 C C . PRO A 1 329 ? 25.310 -7.654 -5.278 1.00 91.75 329 PRO A C 1
ATOM 2748 O O . PRO A 1 329 ? 26.340 -8.311 -5.320 1.00 91.75 329 PRO A O 1
ATOM 2751 N N . SER A 1 330 ? 24.728 -7.325 -4.122 1.00 91.00 330 SER A N 1
ATOM 2752 C CA . SER A 1 330 ? 25.215 -7.754 -2.806 1.00 91.00 330 SER A CA 1
ATOM 2753 C C . SER A 1 330 ? 25.032 -9.253 -2.518 1.00 91.00 330 SER A C 1
ATOM 2755 O O . SER A 1 330 ? 25.413 -9.709 -1.446 1.00 91.00 330 SER A O 1
ATOM 2757 N N . GLY A 1 331 ? 24.385 -10.013 -3.409 1.00 94.75 331 GLY A N 1
ATOM 2758 C CA . GLY A 1 331 ? 23.972 -11.403 -3.176 1.00 94.75 331 GLY A CA 1
ATOM 2759 C C . GLY A 1 331 ? 22.663 -11.539 -2.389 1.00 94.75 331 GLY A C 1
ATOM 2760 O O . GLY A 1 331 ? 22.056 -12.609 -2.371 1.00 94.75 331 GLY A O 1
ATOM 2761 N N . GLU A 1 332 ? 22.171 -10.455 -1.785 1.00 94.75 332 GLU A N 1
ATOM 2762 C CA . GLU A 1 332 ? 20.891 -10.439 -1.080 1.00 94.75 332 GLU A CA 1
ATOM 2763 C C . GLU A 1 332 ? 19.724 -10.653 -2.051 1.00 94.75 332 GLU A C 1
ATOM 2765 O O . GLU A 1 332 ? 19.695 -10.103 -3.155 1.00 94.75 332 GLU A O 1
ATOM 2770 N N . THR A 1 333 ? 18.718 -11.417 -1.623 1.00 96.56 333 THR A N 1
ATOM 2771 C CA . THR A 1 333 ? 17.474 -11.557 -2.387 1.00 96.56 333 THR A CA 1
ATOM 2772 C C . THR A 1 333 ? 16.390 -10.653 -1.824 1.00 96.56 333 THR A C 1
ATOM 2774 O O . THR A 1 333 ? 16.163 -10.635 -0.617 1.00 96.56 333 THR A O 1
ATOM 2777 N N . THR A 1 334 ? 15.670 -9.955 -2.698 1.00 96.75 334 THR A N 1
ATOM 2778 C CA . THR A 1 334 ? 14.488 -9.172 -2.324 1.00 96.75 334 THR A CA 1
ATOM 2779 C C . THR A 1 334 ? 13.277 -9.578 -3.153 1.00 96.75 334 THR A C 1
ATOM 2781 O O . THR A 1 334 ? 13.403 -10.112 -4.259 1.00 96.75 334 THR A O 1
ATOM 2784 N N . THR A 1 335 ? 12.088 -9.350 -2.600 1.00 97.56 335 THR A N 1
ATOM 2785 C CA . THR A 1 335 ? 10.821 -9.598 -3.287 1.00 97.56 335 THR A CA 1
ATOM 2786 C C . THR A 1 335 ? 10.310 -8.296 -3.880 1.00 97.56 335 THR A C 1
ATOM 2788 O O . THR A 1 335 ? 10.160 -7.294 -3.183 1.00 97.56 335 THR A O 1
ATOM 2791 N N . ILE A 1 336 ? 10.001 -8.331 -5.170 1.00 97.69 336 ILE A N 1
ATOM 2792 C CA . ILE A 1 336 ? 9.369 -7.233 -5.888 1.00 97.69 336 ILE A CA 1
ATOM 2793 C C . ILE A 1 336 ? 7.972 -7.642 -6.345 1.00 97.69 336 ILE A C 1
ATOM 2795 O O . ILE A 1 336 ? 7.715 -8.809 -6.658 1.00 97.69 336 ILE A O 1
ATOM 2799 N N . ARG A 1 337 ? 7.059 -6.673 -6.388 1.00 97.62 337 ARG A N 1
ATOM 2800 C CA . ARG A 1 337 ? 5.692 -6.850 -6.881 1.00 97.62 337 ARG A CA 1
ATOM 2801 C C . ARG A 1 337 ? 5.420 -5.896 -8.030 1.00 97.62 337 ARG A C 1
ATOM 2803 O O . ARG A 1 337 ? 5.664 -4.700 -7.923 1.00 97.62 337 ARG A O 1
ATOM 2810 N N . PHE A 1 338 ? 4.863 -6.429 -9.099 1.00 96.75 338 PHE A N 1
ATOM 2811 C CA . PHE A 1 338 ? 4.464 -5.704 -10.285 1.00 96.75 338 PHE A CA 1
ATOM 2812 C C . PHE A 1 338 ? 2.991 -5.307 -10.202 1.00 96.75 338 PHE A C 1
ATOM 2814 O O . PHE A 1 338 ? 2.141 -6.075 -9.752 1.00 96.75 338 PHE A O 1
ATOM 2821 N N . TYR A 1 339 ? 2.682 -4.117 -10.695 1.00 95.50 339 TYR A N 1
ATOM 2822 C CA . TYR A 1 339 ? 1.327 -3.644 -10.953 1.00 95.50 339 TYR A CA 1
ATOM 2823 C C . TYR A 1 339 ? 1.293 -3.000 -12.335 1.00 95.50 339 TYR A C 1
ATOM 2825 O O . TYR A 1 339 ? 2.347 -2.668 -12.868 1.00 95.50 339 TYR A O 1
ATOM 2833 N N . GLY A 1 340 ? 0.122 -2.772 -12.928 1.00 92.56 340 GLY A N 1
ATOM 2834 C CA . GLY A 1 340 ? 0.114 -2.306 -14.318 1.00 92.56 340 GLY A CA 1
ATOM 2835 C C . GLY A 1 340 ? 0.348 -3.438 -15.315 1.00 92.56 340 GLY A C 1
ATOM 2836 O O . GLY A 1 340 ? 0.948 -3.209 -16.354 1.00 92.56 340 GLY A O 1
ATOM 2837 N N . LEU A 1 341 ? -0.010 -4.678 -14.976 1.00 93.56 341 LEU A N 1
ATOM 2838 C CA . LEU A 1 341 ? 0.261 -5.835 -15.829 1.00 93.56 341 LEU A CA 1
ATOM 2839 C C . LEU A 1 341 ? -0.886 -6.105 -16.803 1.00 93.56 341 LEU A C 1
ATOM 2841 O O . LEU A 1 341 ? -1.977 -5.547 -16.688 1.00 93.56 341 LEU A O 1
ATOM 2845 N N . ARG A 1 342 ? -0.621 -6.972 -17.780 1.00 91.50 342 ARG A N 1
ATOM 2846 C CA . ARG A 1 342 ? -1.633 -7.463 -18.715 1.00 91.50 342 ARG A CA 1
ATOM 2847 C C . ARG A 1 342 ? -2.607 -8.397 -17.999 1.00 91.50 342 ARG A C 1
ATOM 2849 O O . ARG A 1 342 ? -2.245 -9.080 -17.036 1.00 91.50 342 ARG A O 1
ATOM 2856 N N . THR A 1 343 ? -3.834 -8.458 -18.510 1.00 90.75 343 THR A N 1
ATOM 2857 C CA . THR A 1 343 ? -4.805 -9.466 -18.072 1.00 90.75 343 THR A CA 1
ATOM 2858 C C . THR A 1 343 ? -4.309 -10.856 -18.474 1.00 90.75 343 THR A C 1
ATOM 2860 O O . THR A 1 343 ? -3.910 -11.070 -19.619 1.00 90.75 343 THR A O 1
ATOM 2863 N N . SER A 1 344 ? -4.337 -11.801 -17.535 1.00 91.56 344 SER A N 1
ATOM 2864 C CA . SER A 1 344 ? -3.918 -13.184 -17.787 1.00 91.56 344 SER A CA 1
ATOM 2865 C C . SER A 1 344 ? -4.886 -13.907 -18.734 1.00 91.56 344 SER A C 1
ATOM 2867 O O . SER A 1 344 ? -6.074 -13.577 -18.804 1.00 91.56 344 SER A O 1
ATOM 2869 N N . ASN A 1 345 ? -4.417 -14.957 -19.417 1.00 90.88 345 ASN A N 1
ATOM 2870 C CA . ASN A 1 345 ? -5.293 -15.801 -20.242 1.00 90.88 345 ASN A CA 1
ATOM 2871 C C . ASN A 1 345 ? -6.428 -16.427 -19.420 1.00 90.88 345 ASN A C 1
ATOM 2873 O O . ASN A 1 345 ? -7.567 -16.462 -19.878 1.00 90.88 345 ASN A O 1
ATOM 2877 N N . GLN A 1 346 ? -6.147 -16.839 -18.180 1.00 92.19 346 GLN A N 1
ATOM 2878 C CA . GLN A 1 346 ? -7.160 -17.375 -17.270 1.00 92.19 346 GLN A CA 1
ATOM 2879 C C . GLN A 1 346 ? -8.287 -16.367 -17.021 1.00 92.19 346 GLN A C 1
ATOM 2881 O O . GLN A 1 346 ? -9.467 -16.710 -17.101 1.00 92.19 346 GLN A O 1
ATOM 2886 N N . THR A 1 347 ? -7.945 -15.104 -16.762 1.00 91.56 347 THR A N 1
ATOM 2887 C CA . THR A 1 347 ? -8.958 -14.069 -16.556 1.00 91.56 347 THR A CA 1
ATOM 2888 C C . THR A 1 347 ? -9.702 -13.735 -17.846 1.00 91.56 347 THR A C 1
ATOM 2890 O O . THR A 1 347 ? -10.914 -13.544 -17.796 1.00 91.56 347 THR A O 1
ATOM 2893 N N . ARG A 1 348 ? -9.034 -13.728 -19.010 1.00 91.19 348 ARG A N 1
ATOM 2894 C CA . ARG A 1 348 ? -9.710 -13.569 -20.313 1.00 91.19 348 ARG A CA 1
ATOM 2895 C C . ARG A 1 348 ? -10.783 -14.641 -20.516 1.00 91.19 348 ARG A C 1
ATOM 2897 O O . ARG A 1 348 ? -11.925 -14.296 -20.811 1.00 91.19 348 ARG A O 1
ATOM 2904 N N . LEU A 1 349 ? -10.440 -15.911 -20.286 1.00 92.50 349 LEU A N 1
ATOM 2905 C CA . LEU A 1 349 ? -11.377 -17.035 -20.388 1.00 92.50 349 LEU A CA 1
ATOM 2906 C C . LEU A 1 349 ? -12.553 -16.879 -19.422 1.00 92.50 349 LEU A C 1
ATOM 2908 O O . LEU A 1 349 ? -13.703 -17.030 -19.830 1.00 92.50 349 LEU A O 1
ATOM 2912 N N . ARG A 1 350 ? -12.281 -16.491 -18.172 1.00 92.50 350 ARG A N 1
ATOM 2913 C CA . ARG A 1 350 ? -13.325 -16.248 -17.172 1.00 92.50 350 ARG A CA 1
ATOM 2914 C C . ARG A 1 350 ? -14.295 -15.145 -17.595 1.00 92.50 350 ARG A C 1
ATOM 2916 O O . ARG A 1 350 ? -15.499 -15.311 -17.444 1.00 92.50 350 ARG A O 1
ATOM 2923 N N . VAL A 1 351 ? -13.807 -14.033 -18.148 1.00 89.25 351 VAL A N 1
ATOM 2924 C CA . VAL A 1 351 ? -14.697 -12.955 -18.619 1.00 89.25 351 VAL A CA 1
ATOM 2925 C C . VAL A 1 351 ? -15.553 -13.416 -19.796 1.00 89.25 351 VAL A C 1
ATOM 2927 O O . VAL A 1 351 ? -16.723 -13.049 -19.874 1.00 89.25 351 VAL A O 1
ATOM 2930 N N . VAL A 1 352 ? -15.001 -14.224 -20.705 1.00 90.88 352 VAL A N 1
ATOM 2931 C CA . VAL A 1 352 ? -15.777 -14.815 -21.805 1.00 90.88 352 VAL A CA 1
ATOM 2932 C C . VAL A 1 352 ? -16.867 -15.743 -21.261 1.00 90.88 352 VAL A C 1
ATOM 2934 O O . VAL A 1 352 ? -18.005 -15.651 -21.714 1.00 90.88 352 VAL A O 1
ATOM 2937 N N . GLN A 1 353 ? -16.556 -16.581 -20.269 1.00 92.50 353 GLN A N 1
ATOM 2938 C CA . GLN A 1 353 ? -17.534 -17.454 -19.608 1.00 92.50 353 GLN A CA 1
ATOM 2939 C C . GLN A 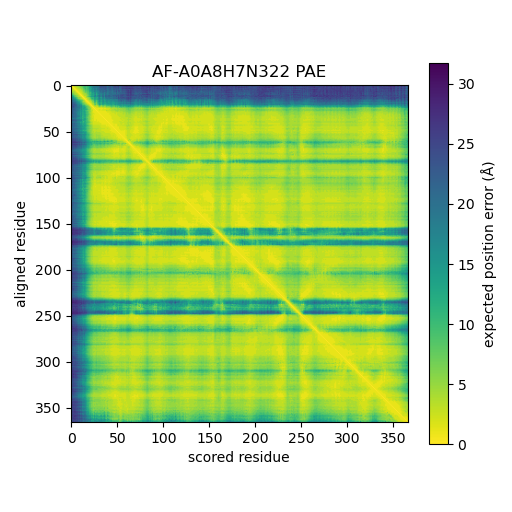1 353 ? -18.645 -16.648 -18.921 1.00 92.50 353 GLN A C 1
ATOM 2941 O O . GLN A 1 353 ? -19.814 -16.879 -19.207 1.00 92.50 353 GLN A O 1
ATOM 2946 N N . GLU A 1 354 ? -18.301 -15.644 -18.107 1.00 91.81 354 GLU A N 1
ATOM 2947 C CA . GLU A 1 354 ? -19.290 -14.800 -17.413 1.00 91.81 354 GLU A CA 1
ATOM 2948 C C . GLU A 1 354 ? -20.193 -14.028 -18.392 1.00 91.81 354 GLU A C 1
ATOM 2950 O O . GLU A 1 354 ? -21.372 -13.817 -18.110 1.00 91.81 354 GLU A O 1
ATOM 2955 N N . LYS A 1 355 ? -19.669 -13.620 -19.557 1.00 88.44 355 LYS A N 1
ATOM 2956 C CA . LYS A 1 355 ? -20.476 -12.993 -20.616 1.00 88.44 355 LYS A CA 1
ATOM 2957 C C . LYS A 1 355 ? -21.442 -13.975 -21.274 1.00 88.44 355 LYS A C 1
ATOM 2959 O O . LYS A 1 355 ? -22.572 -13.588 -21.544 1.00 88.44 355 LYS A O 1
ATOM 2964 N N . LYS A 1 356 ? -21.010 -15.216 -21.527 1.00 91.06 356 LYS A N 1
ATOM 2965 C CA . LYS A 1 356 ? -21.880 -16.262 -22.086 1.00 91.06 356 LYS A CA 1
ATOM 2966 C C . LYS A 1 356 ? -23.024 -16.596 -21.129 1.00 91.06 356 LYS A C 1
ATOM 2968 O O . LYS A 1 356 ? -24.166 -16.598 -21.565 1.00 91.06 356 LYS A O 1
ATOM 2973 N N . SER A 1 357 ? -22.728 -16.779 -19.840 1.00 90.94 357 SER A N 1
ATOM 2974 C CA . SER A 1 357 ? -23.748 -17.056 -18.817 1.00 90.94 357 SER A CA 1
ATOM 2975 C C . SER A 1 357 ? -24.774 -15.926 -18.685 1.00 90.94 357 SER A C 1
ATOM 2977 O O . SER A 1 357 ? -25.970 -16.185 -18.643 1.00 90.94 357 SER A O 1
ATOM 2979 N N . ALA A 1 358 ? -24.328 -14.666 -18.701 1.00 89.00 358 ALA A N 1
ATOM 2980 C CA . ALA A 1 358 ? -25.243 -13.524 -18.646 1.00 89.00 358 ALA A CA 1
ATOM 2981 C C . ALA A 1 358 ? -26.113 -13.386 -19.912 1.00 89.00 358 ALA A C 1
ATOM 2983 O O . ALA A 1 358 ? -27.246 -12.924 -19.829 1.00 89.00 358 ALA A O 1
ATOM 2984 N N . GLY A 1 359 ? -25.586 -13.769 -21.082 1.00 88.94 359 GLY A N 1
ATOM 2985 C CA . GLY A 1 359 ? -26.350 -13.797 -22.331 1.00 88.94 359 GLY A CA 1
ATOM 2986 C C . GLY A 1 359 ? -27.457 -14.849 -22.307 1.00 88.94 359 GLY A C 1
ATOM 2987 O O . GLY A 1 359 ? -28.592 -14.530 -22.636 1.00 88.94 359 GLY A O 1
ATOM 2988 N N . SER A 1 360 ? -27.149 -16.062 -21.832 1.00 88.81 360 SER A N 1
ATOM 2989 C CA . SER A 1 360 ? -28.144 -17.134 -21.712 1.00 88.81 360 SER A CA 1
ATOM 2990 C C . SER A 1 360 ? -29.244 -16.826 -20.694 1.00 88.81 360 SER A C 1
ATOM 2992 O O . SER A 1 360 ? -30.391 -17.181 -20.926 1.00 88.81 360 SER A O 1
ATOM 2994 N N . GLU A 1 361 ? -28.925 -16.146 -19.587 1.00 86.62 361 GLU A N 1
ATOM 2995 C CA . GLU A 1 361 ? -29.937 -15.712 -18.608 1.00 86.62 361 GLU A CA 1
ATOM 2996 C C . GLU A 1 361 ? -30.887 -14.668 -19.215 1.00 86.62 361 GLU A C 1
ATOM 2998 O O . GLU A 1 361 ? -32.100 -14.792 -19.090 1.00 86.62 361 GLU A O 1
ATOM 3003 N N . ALA A 1 362 ? -30.352 -13.685 -19.947 1.00 85.44 362 ALA A N 1
ATOM 3004 C CA . ALA A 1 362 ? -31.160 -12.648 -20.589 1.00 85.44 362 ALA A CA 1
ATOM 3005 C C . ALA A 1 362 ? -32.005 -13.162 -21.771 1.00 85.44 362 ALA A C 1
ATOM 3007 O O . ALA A 1 362 ? -33.001 -12.534 -22.123 1.00 85.44 362 ALA A O 1
ATOM 3008 N N . GLU A 1 363 ? -31.594 -14.255 -22.418 1.00 84.00 363 GLU A N 1
ATOM 3009 C CA . GLU A 1 363 ? -32.400 -14.954 -23.426 1.00 84.00 363 GLU A CA 1
ATOM 3010 C C . GLU A 1 363 ? -33.488 -15.823 -22.789 1.00 84.00 363 GLU A C 1
ATOM 3012 O O . GLU A 1 363 ? -34.569 -15.907 -23.349 1.00 84.00 363 GLU A O 1
ATOM 3017 N N . ALA A 1 364 ? -33.238 -16.417 -21.617 1.00 84.50 364 ALA A N 1
ATOM 3018 C CA . ALA A 1 364 ? -34.231 -17.208 -20.887 1.00 84.50 364 ALA A CA 1
ATOM 3019 C C . ALA A 1 364 ? -35.326 -16.360 -20.210 1.00 84.50 364 ALA A C 1
ATOM 3021 O O . ALA A 1 364 ? -36.401 -16.872 -19.913 1.00 84.50 364 ALA A O 1
ATOM 3022 N N . GLU A 1 365 ? -35.055 -15.080 -19.938 1.00 79.69 365 GLU A N 1
ATOM 3023 C CA . GLU A 1 365 ? -36.033 -14.124 -19.393 1.00 79.69 365 GLU A CA 1
ATOM 3024 C C . GLU A 1 365 ? -36.928 -13.470 -20.466 1.00 79.69 365 GLU A C 1
ATOM 3026 O O . GLU A 1 365 ? -37.843 -12.720 -20.116 1.00 79.69 365 GLU A O 1
ATOM 3031 N N . LYS A 1 366 ? -36.666 -13.721 -21.754 1.00 81.56 366 LYS A N 1
ATOM 3032 C CA . LYS A 1 366 ? -37.489 -13.262 -22.883 1.00 81.56 366 LYS A CA 1
ATOM 3033 C C . LYS A 1 366 ? -38.400 -14.375 -23.369 1.00 81.56 366 LYS A C 1
ATOM 3035 O O . LYS A 1 366 ? -39.542 -14.030 -23.744 1.00 81.56 366 LYS A O 1
#

Radius of gyration: 27.1 Å; Cα contacts (8 Å, |Δi|>4): 579; chains: 1; bounding box: 104×56×74 Å

InterPro domains:
  IPR056632 Domain of unknown function DUF7730 [PF24864] (26-195)

Sequence (366 aa):
MITASPEILHVNPNPWHIPRPKKLTFMHLPREVRLRIYEFVLVEIPRWDKKHHLKCRCRPRLDSDDTEHPPFLQSMVKITPVPPKFHIATTTRCDCAKRKGLSLLLASREINQAASPIFWSLNTFCFLDSMEFLATVGHRLQPKHQQRIQSVSFMSPDARGMPRHVRLYGRRRRHIEPFWQAIRKCIRLRHLELPAWYINPAHFNIHRSNQLAKALPHLQSLEISHLLPYSNKAHSWGYPSPWYKQPEERTFYVRCSRRVPLVRDGSWTNQAAKDLFRELQHNFRVHVDTAVKTKLLGATIDGLEEYRTTFRLPRQLDEHNCVRRITLPSGETTTIRFYGLRTSNQTRLRVVQEKKSAGSEAEAEK

Nearest PDB structures (foldseek):
  8v54-assembly1_B  TM=2.778E-01  e=1.803E+00  Homo sapiens
  8g5p-assembly1_C  TM=2.351E-01  e=6.123E+00  Homo sapiens
  8v54-assembly1_C  TM=1.691E-01  e=4.318E+00  Homo sapiens

Mean predicted aligned error: 6.71 Å

Secondary structure (DSSP, 8-state):
---PPP--------TT--PPPPP--GGGS-HHHHHHHHHHHH----GGG----TT-TTSPPTT-------GGGGEEEEEEEETTEEEEEEEES-STTS--STTHHHH-HHHHHHHHHHHHHHSEEEESSHHHHIIIIITTS-HHHHTT--EEEE--S-TTS--TTEEESS-GGGGHHHHHHHHHT-TT--EEEEEGGGG-TTT--HHHHHHHHHH-TT--EEEEEEEEEEESSTT--SPP-TTSPPPSS-EEEEEEEEEEP---SS---HHHHHHHHHIIIIIIHHHHHHHHHHHHH---SS-TTTHHHH----TT-BSSS-EEEEE-TTS-EEEEEEESPBPPHHHHHHHHHHHHHHHHHHHHT-

Solvent-accessible surface area (backbone atoms only — not comparable to full-atom values): 20884 Å² total; per-residue (Å²): 141,84,87,81,80,85,83,80,79,78,78,76,77,68,92,78,70,71,76,72,77,75,78,87,45,78,84,74,46,58,68,69,59,48,50,51,51,40,43,68,53,46,47,58,80,43,38,85,75,36,58,65,49,93,86,36,88,75,47,57,62,82,90,51,92,51,38,28,62,46,32,54,52,36,40,33,38,40,39,42,78,46,88,97,48,58,47,77,48,76,53,57,83,62,67,45,36,57,84,65,56,61,64,55,54,67,71,37,73,68,50,22,67,68,3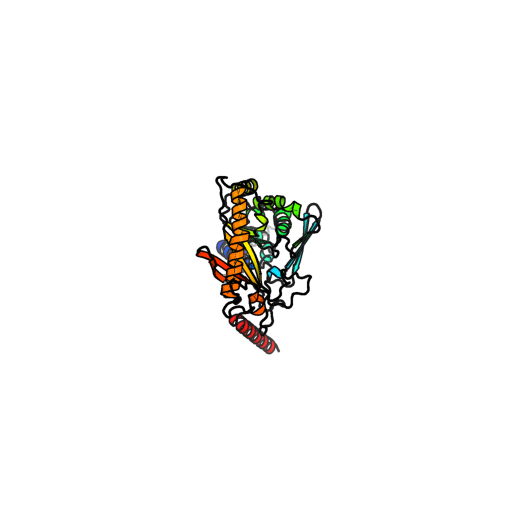8,45,58,55,42,35,40,70,23,50,48,66,31,56,40,61,66,57,40,30,43,43,55,53,69,64,47,54,67,81,53,39,39,38,28,19,29,40,37,39,56,45,64,30,98,84,68,61,30,77,42,53,45,63,76,71,79,71,87,76,45,64,63,60,30,53,57,37,54,49,53,21,42,46,24,27,36,41,34,34,35,61,64,62,47,32,58,95,69,30,42,43,68,57,50,45,52,47,45,69,46,23,75,52,51,76,43,42,32,38,33,48,68,47,80,47,51,55,55,96,78,66,90,62,63,63,40,90,89,46,82,66,71,97,58,62,39,31,34,40,36,39,61,45,78,50,87,84,66,77,88,60,79,60,41,66,63,56,39,46,50,50,42,43,42,50,62,63,42,53,48,44,43,51,51,52,45,46,32,37,78,50,28,70,14,48,90,94,38,68,66,48,23,34,82,58,62,46,79,52,90,77,52,19,69,87,47,28,66,46,79,46,72,38,94,87,68,50,74,47,60,36,37,55,42,18,36,35,82,36,71,70,55,48,52,50,54,53,50,56,50,51,54,54,50,54,51,60,58,72,75,106